Protein AF-A0A7S3TFN8-F1 (afdb_monomer_lite)

Secondary structure (DSSP, 8-state):
-BS--TT--HHHHHHHHHHH-TTTEEEEE-PBPTTSSSB-SB-EEEESSHHHHHHHHHHHTT-BHHHHHGGGS-TTTTTSBPB--PPPHHHHHHHHHHHHHGGGGS-HHHHHHTSPEEE-TTS-EEPPP------------------PPPHHHHHHHHHHHHHHHHHHHHHHHHHHHHHHHTT--

Foldseek 3Di:
DAQAAFQDFPVLVLVLCCVPQQLQWFKKAFFHDPVGRGTPRDMDTGGPDPVVLVVCQVVQFQDFNCVRNPPSHDPVSRRPGGHDDDDDPVVVVVRQVCLVVVPPPDDPVVNQRRHMWGADSRNHTDDDDDPPPDDDDDDDDDDDDDPDDDPVVVVVVVVVVVVVVVVVVVVVVVVVVVVVVVPPD

InterPro domains:
  IPR000504 RNA recognition motif domain [PS50102] (1-80)
  IPR007201 Mei2-like, C-terminal RNA recognition motif [PF04059] (2-70)
  IPR012677 Nucleotide-binding alpha-beta plait domain superfamily [G3DSA:3.30.70.330] (1-76)
  IPR035979 RNA-binding domain superfamily [SSF54928] (2-65)

Organism: NCBI:txid141414

Structure (mmCIF, N/CA/C/O backbone):
data_AF-A0A7S3TFN8-F1
#
_entry.id   AF-A0A7S3TFN8-F1
#
loop_
_atom_site.group_PDB
_atom_site.id
_atom_site.type_symbol
_atom_site.label_atom_id
_atom_site.label_alt_id
_atom_site.label_comp_id
_atom_site.label_asym_id
_atom_site.label_entity_id
_atom_site.label_seq_id
_atom_site.pdbx_PDB_ins_code
_atom_site.Cartn_x
_atom_site.Cartn_y
_atom_site.Cartn_z
_atom_site.occupancy
_atom_site.B_iso_or_equiv
_atom_site.auth_seq_id
_atom_site.auth_comp_id
_atom_site.auth_asym_id
_atom_site.auth_atom_id
_atom_site.pdbx_PDB_model_num
ATOM 1 N N . LEU A 1 1 ? 0.141 3.679 0.340 1.00 89.69 1 LEU A N 1
ATOM 2 C CA . LEU A 1 1 ? 1.500 3.612 0.907 1.00 89.69 1 LEU A CA 1
ATOM 3 C C . LEU A 1 1 ? 2.396 4.547 0.127 1.00 89.69 1 LEU A C 1
ATOM 5 O O . LEU A 1 1 ? 2.429 4.408 -1.090 1.00 89.69 1 LEU A O 1
ATOM 9 N N . LYS A 1 2 ? 3.055 5.501 0.776 1.00 89.75 2 LYS A N 1
ATOM 10 C CA . LYS A 1 2 ? 4.066 6.368 0.160 1.00 89.75 2 LYS A CA 1
ATOM 11 C C . LYS A 1 2 ? 5.437 6.090 0.775 1.00 89.75 2 LYS A C 1
ATOM 13 O O . LYS A 1 2 ? 5.511 5.423 1.809 1.00 89.75 2 LYS A O 1
ATOM 18 N N . ASP A 1 3 ? 6.469 6.600 0.110 1.00 88.50 3 ASP A N 1
ATOM 19 C CA . ASP A 1 3 ? 7.872 6.495 0.517 1.00 88.50 3 ASP A CA 1
ATOM 20 C C . ASP A 1 3 ? 8.337 5.034 0.612 1.00 88.50 3 ASP A C 1
ATOM 22 O O . ASP A 1 3 ? 9.042 4.622 1.527 1.00 88.50 3 ASP A O 1
ATOM 26 N N . LEU A 1 4 ? 7.892 4.234 -0.361 1.00 88.31 4 LEU A N 1
ATOM 27 C CA . LEU A 1 4 ? 8.341 2.859 -0.556 1.00 88.31 4 LEU A CA 1
ATOM 28 C C . LEU A 1 4 ? 9.775 2.872 -1.126 1.00 88.31 4 LEU A C 1
ATOM 30 O O . LEU A 1 4 ? 9.982 3.529 -2.145 1.00 88.31 4 LEU A O 1
ATOM 34 N N . PRO A 1 5 ? 10.752 2.145 -0.555 1.00 88.31 5 PRO A N 1
ATOM 35 C CA . PRO A 1 5 ? 12.081 2.046 -1.157 1.00 88.31 5 PRO A CA 1
ATOM 36 C C . PRO A 1 5 ? 12.007 1.467 -2.564 1.00 88.31 5 PRO A C 1
ATOM 38 O O . PRO A 1 5 ? 11.301 0.483 -2.781 1.00 88.31 5 PRO A O 1
ATOM 41 N N . GLY A 1 6 ? 12.759 2.027 -3.514 1.00 85.88 6 GLY A N 1
ATOM 42 C CA . GLY A 1 6 ? 12.670 1.643 -4.934 1.00 85.88 6 GLY A CA 1
ATOM 43 C C . GLY A 1 6 ? 12.981 0.165 -5.234 1.00 85.88 6 GLY A C 1
ATOM 44 O O . GLY A 1 6 ? 12.560 -0.361 -6.262 1.00 85.88 6 GLY A O 1
ATOM 45 N N . THR A 1 7 ? 13.695 -0.499 -4.332 1.00 86.44 7 THR A N 1
ATOM 46 C CA . THR A 1 7 ? 14.120 -1.911 -4.358 1.00 86.44 7 THR A CA 1
ATOM 47 C C . THR A 1 7 ? 13.016 -2.897 -3.975 1.00 86.44 7 THR A C 1
ATOM 49 O O . THR A 1 7 ? 13.066 -4.038 -4.432 1.00 86.44 7 THR A O 1
ATOM 52 N N . VAL A 1 8 ? 12.027 -2.460 -3.185 1.00 88.12 8 VAL A N 1
ATOM 53 C CA . VAL A 1 8 ? 10.960 -3.326 -2.663 1.00 88.12 8 VAL A CA 1
ATOM 54 C C . VAL A 1 8 ? 10.101 -3.835 -3.810 1.00 88.12 8 VAL A C 1
ATOM 56 O O . VAL A 1 8 ? 9.572 -3.048 -4.612 1.00 88.12 8 VAL A O 1
ATOM 59 N N . LYS A 1 9 ? 9.928 -5.155 -3.884 1.00 87.62 9 LYS A N 1
ATOM 60 C CA . LYS A 1 9 ? 9.052 -5.777 -4.876 1.00 87.62 9 LYS A CA 1
ATOM 61 C C . LYS A 1 9 ? 7.672 -6.024 -4.293 1.00 87.62 9 LYS A C 1
ATOM 63 O O . LYS A 1 9 ? 7.411 -5.931 -3.095 1.00 87.62 9 LYS A O 1
ATOM 68 N N . GLN A 1 10 ? 6.760 -6.366 -5.195 1.00 88.75 10 GLN A N 1
ATOM 69 C CA . GLN A 1 10 ? 5.391 -6.705 -4.840 1.00 88.75 10 GLN A CA 1
ATOM 70 C C . GLN A 1 10 ? 5.322 -7.889 -3.868 1.00 88.75 10 GLN A C 1
ATOM 72 O O . GLN A 1 10 ? 4.563 -7.839 -2.906 1.00 88.75 10 GLN A O 1
ATOM 77 N N . GLU A 1 11 ? 6.150 -8.910 -4.085 1.00 88.44 11 GLU A N 1
ATOM 78 C CA . GLU A 1 11 ? 6.234 -10.105 -3.237 1.00 88.44 11 GLU A CA 1
ATOM 79 C C . GLU A 1 11 ? 6.718 -9.777 -1.818 1.00 88.44 11 GLU A C 1
ATOM 81 O O . GLU A 1 11 ? 6.154 -10.286 -0.853 1.00 88.44 11 GLU A O 1
ATOM 86 N N . ASP A 1 12 ? 7.698 -8.882 -1.676 1.00 89.25 12 ASP A N 1
ATOM 87 C CA . ASP A 1 12 ? 8.247 -8.480 -0.376 1.00 89.25 12 ASP A CA 1
ATOM 88 C C . ASP A 1 12 ? 7.186 -7.765 0.472 1.00 89.25 12 ASP A C 1
ATOM 90 O O . ASP A 1 12 ? 6.971 -8.098 1.643 1.00 89.25 12 ASP A O 1
ATOM 94 N N . LEU A 1 13 ? 6.433 -6.846 -0.146 1.00 90.19 13 LEU A N 1
ATOM 95 C CA . LEU A 1 13 ? 5.335 -6.153 0.527 1.00 90.19 13 LEU A CA 1
ATOM 96 C C . LEU A 1 13 ? 4.187 -7.107 0.892 1.00 90.19 13 LEU A C 1
ATOM 98 O O . LEU A 1 13 ? 3.629 -6.982 1.981 1.00 90.19 13 LEU A O 1
ATOM 102 N N . ILE A 1 14 ? 3.852 -8.071 0.025 1.00 91.00 14 ILE A N 1
ATOM 103 C CA . ILE A 1 14 ? 2.847 -9.110 0.312 1.00 91.00 14 ILE A CA 1
ATOM 104 C C . ILE A 1 14 ? 3.282 -9.949 1.513 1.00 91.00 14 ILE A C 1
ATOM 106 O O . ILE A 1 14 ? 2.535 -10.054 2.480 1.00 91.00 14 ILE A O 1
ATOM 110 N N . ASN A 1 15 ? 4.506 -10.484 1.497 1.00 90.94 15 ASN A N 1
ATOM 111 C CA . ASN A 1 15 ? 5.052 -11.296 2.588 1.00 90.94 15 ASN A CA 1
ATOM 112 C C . ASN A 1 15 ? 5.056 -10.546 3.917 1.00 90.94 15 ASN A C 1
ATOM 114 O O . ASN A 1 15 ? 4.899 -11.146 4.982 1.00 90.94 15 ASN A O 1
ATOM 118 N N . LYS A 1 16 ? 5.256 -9.229 3.866 1.00 89.81 16 LYS A N 1
ATOM 119 C CA . LYS A 1 16 ? 5.199 -8.396 5.053 1.00 89.81 16 LYS A CA 1
ATOM 120 C C . LYS A 1 16 ? 3.768 -8.176 5.545 1.00 89.81 16 LYS A C 1
ATOM 122 O O . LYS A 1 16 ? 3.522 -8.352 6.733 1.00 89.81 16 LYS A O 1
ATOM 127 N N . LEU A 1 17 ? 2.835 -7.825 4.663 1.00 91.31 17 LEU A N 1
ATOM 128 C CA . LEU A 1 17 ? 1.432 -7.616 5.037 1.00 91.31 17 LEU A CA 1
ATOM 129 C C . LEU A 1 17 ? 0.751 -8.907 5.503 1.00 91.31 17 LEU A C 1
ATOM 131 O O . LEU A 1 17 ? -0.086 -8.859 6.398 1.00 91.31 17 LEU A O 1
ATOM 135 N N . ASP A 1 18 ? 1.137 -10.060 4.960 1.00 92.50 18 ASP A N 1
ATOM 136 C CA . ASP A 1 18 ? 0.591 -11.363 5.345 1.00 92.50 18 ASP A CA 1
ATOM 137 C C . ASP A 1 18 ? 0.898 -11.762 6.799 1.00 92.50 18 ASP A C 1
ATOM 139 O O . ASP A 1 18 ? 0.264 -12.677 7.322 1.00 92.50 18 ASP A O 1
ATOM 143 N N . LYS A 1 19 ? 1.836 -11.091 7.480 1.00 90.81 19 LYS A N 1
ATOM 144 C CA . LYS A 1 19 ? 2.123 -11.358 8.899 1.00 90.81 19 LYS A CA 1
ATOM 145 C C . LYS A 1 19 ? 0.987 -10.896 9.811 1.00 90.81 19 LYS A C 1
ATOM 147 O O . LYS A 1 19 ? 0.597 -11.637 10.707 1.00 90.81 19 LYS A O 1
ATOM 152 N N . ASP A 1 20 ? 0.437 -9.714 9.537 1.00 90.75 20 ASP A N 1
ATOM 153 C CA . ASP A 1 20 ? -0.489 -9.023 10.446 1.00 90.75 20 ASP A CA 1
ATOM 154 C C . ASP A 1 20 ? -1.880 -8.778 9.824 1.00 90.75 20 ASP A C 1
ATOM 156 O O . ASP A 1 20 ? -2.865 -8.577 10.537 1.00 90.75 20 ASP A O 1
ATOM 160 N N . TYR A 1 21 ? -1.983 -8.826 8.490 1.00 92.25 21 TYR A N 1
ATOM 161 C CA . TYR A 1 21 ? -3.170 -8.424 7.724 1.00 92.25 21 TYR A CA 1
ATOM 162 C C . TYR A 1 21 ? -3.631 -9.470 6.698 1.00 92.25 21 TYR A C 1
ATOM 164 O O . TYR A 1 21 ? -4.435 -9.160 5.815 1.00 92.25 21 TYR A O 1
ATOM 172 N N . LYS A 1 22 ? -3.155 -10.718 6.771 1.00 92.44 22 LYS A N 1
ATOM 173 C CA . LYS A 1 22 ? -3.577 -11.765 5.829 1.00 92.44 22 LYS A CA 1
ATOM 174 C C . LYS A 1 22 ? -5.096 -11.959 5.836 1.00 92.44 22 LYS A C 1
ATOM 176 O O . LYS A 1 22 ? -5.704 -12.148 6.884 1.00 92.44 22 LYS A O 1
ATOM 181 N N . GLY A 1 23 ? -5.703 -11.909 4.650 1.00 91.94 23 GLY A N 1
ATOM 182 C CA . GLY A 1 23 ? -7.158 -11.993 4.466 1.00 91.94 23 GLY A CA 1
ATOM 183 C C . GLY A 1 23 ? -7.916 -10.679 4.720 1.00 91.94 23 GLY A C 1
ATOM 184 O O . GLY A 1 23 ? -9.061 -10.546 4.288 1.00 91.94 23 GLY A O 1
ATOM 185 N N . ASP A 1 24 ? -7.284 -9.668 5.330 1.00 94.12 24 ASP A N 1
ATOM 186 C CA . ASP A 1 24 ? -7.895 -8.354 5.584 1.00 94.12 24 ASP A CA 1
ATOM 187 C C . ASP A 1 24 ? -7.782 -7.384 4.394 1.00 94.12 24 ASP A C 1
ATOM 189 O O . ASP A 1 24 ? -8.455 -6.348 4.383 1.00 94.12 24 ASP A O 1
ATOM 193 N N . TYR A 1 25 ? -6.975 -7.708 3.381 1.00 94.19 25 TYR A N 1
ATOM 194 C CA . TYR A 1 25 ? -6.839 -6.954 2.134 1.00 94.19 25 TYR A CA 1
ATOM 195 C C . TYR A 1 25 ? -7.162 -7.820 0.911 1.00 94.19 25 TYR A C 1
ATOM 197 O O . TYR A 1 25 ? -7.098 -9.048 0.961 1.00 94.19 25 TYR A O 1
ATOM 205 N N . ASP A 1 26 ? -7.583 -7.176 -0.177 1.00 93.62 26 ASP A N 1
ATOM 206 C CA . ASP A 1 26 ? -8.044 -7.856 -1.396 1.00 93.62 26 ASP A CA 1
ATOM 207 C C . ASP A 1 26 ? -7.379 -7.366 -2.683 1.00 93.62 26 ASP A C 1
ATOM 209 O O . ASP A 1 26 ? -7.482 -8.026 -3.717 1.00 93.62 26 ASP A O 1
ATOM 213 N N . PHE A 1 27 ? -6.653 -6.253 -2.614 1.00 92.56 27 PHE A N 1
ATOM 214 C CA . PHE A 1 27 ? -5.941 -5.673 -3.740 1.00 92.56 27 PHE A CA 1
ATOM 215 C C . PHE A 1 27 ? -4.623 -5.067 -3.274 1.00 92.56 27 PHE A C 1
ATOM 217 O O . PHE A 1 27 ? -4.578 -4.351 -2.271 1.00 92.56 27 PHE A O 1
ATOM 224 N N . LEU A 1 28 ? -3.566 -5.310 -4.044 1.00 93.00 28 LEU A N 1
ATOM 225 C CA . LEU A 1 28 ? -2.259 -4.699 -3.861 1.00 93.00 28 LEU A CA 1
ATOM 226 C C . LEU A 1 28 ? -1.640 -4.381 -5.217 1.00 93.00 28 LEU A C 1
ATOM 228 O O . LEU A 1 28 ? -1.676 -5.193 -6.137 1.00 93.00 28 LEU A O 1
ATOM 232 N N . PHE A 1 29 ? -1.046 -3.201 -5.349 1.00 91.56 29 PHE A N 1
ATOM 233 C CA . PHE A 1 29 ? -0.396 -2.802 -6.588 1.00 91.56 29 PHE A CA 1
ATOM 234 C C . PHE A 1 29 ? 0.788 -1.876 -6.341 1.00 91.56 29 PHE A C 1
ATOM 236 O O . PHE A 1 29 ? 0.632 -0.807 -5.747 1.00 91.56 29 PHE A O 1
ATOM 243 N N . ILE A 1 30 ? 1.953 -2.266 -6.860 1.00 91.44 30 ILE A N 1
ATOM 244 C CA . ILE A 1 30 ? 3.171 -1.456 -6.845 1.00 91.44 30 ILE A CA 1
ATOM 245 C C . ILE A 1 30 ? 3.500 -1.037 -8.284 1.00 91.44 30 ILE A C 1
ATOM 247 O O . ILE A 1 30 ? 3.907 -1.871 -9.093 1.00 91.44 30 ILE A O 1
ATOM 251 N N . PRO A 1 31 ? 3.334 0.244 -8.651 1.00 88.19 31 PRO A N 1
ATOM 252 C CA . PRO A 1 31 ? 3.680 0.701 -9.989 1.00 88.19 31 PRO A CA 1
ATOM 253 C C . PRO A 1 31 ? 5.193 0.671 -10.230 1.00 88.19 31 PRO A C 1
ATOM 255 O O . PRO A 1 31 ? 5.969 1.226 -9.450 1.00 88.19 31 PRO A O 1
ATOM 258 N N . LYS A 1 32 ? 5.600 0.097 -11.366 1.00 86.12 32 LYS A N 1
ATOM 259 C CA . LYS A 1 32 ? 6.990 0.106 -11.838 1.00 86.12 32 LYS A CA 1
ATOM 260 C C . LYS A 1 32 ? 7.447 1.513 -12.235 1.00 86.12 32 LYS A C 1
ATOM 262 O O . LYS A 1 32 ? 6.684 2.273 -12.845 1.00 86.12 32 LYS A O 1
ATOM 267 N N . ASP A 1 33 ? 8.702 1.843 -11.948 1.00 83.00 33 ASP A N 1
ATOM 268 C CA . ASP A 1 33 ? 9.341 3.051 -12.459 1.00 83.00 33 ASP A CA 1
ATOM 269 C C . ASP A 1 33 ? 9.616 2.962 -13.970 1.00 83.00 33 ASP A C 1
ATOM 271 O O . ASP A 1 33 ? 9.938 1.908 -14.522 1.00 83.00 33 ASP A O 1
ATOM 275 N N . HIS A 1 34 ? 9.478 4.094 -14.659 1.00 7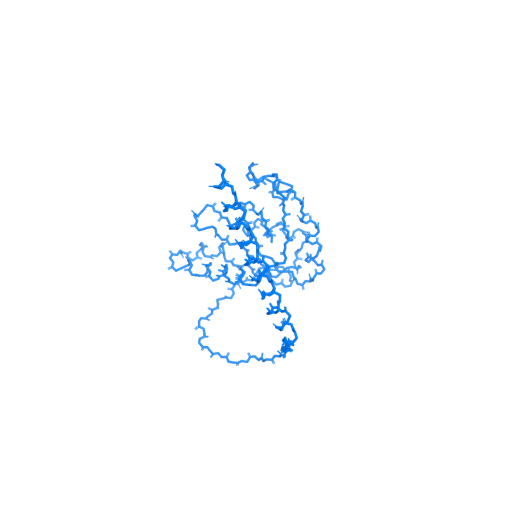0.25 34 HIS A N 1
ATOM 276 C CA . HIS A 1 34 ? 9.648 4.175 -16.109 1.00 70.25 34 HIS A CA 1
ATOM 277 C C . HIS A 1 34 ? 11.124 4.111 -16.535 1.00 70.25 34 HIS A C 1
ATOM 279 O O . HIS A 1 34 ? 11.402 3.738 -17.671 1.00 70.25 34 HIS A O 1
ATOM 285 N N . LYS A 1 35 ? 12.057 4.461 -15.641 1.00 70.38 35 LYS A N 1
ATOM 286 C CA . LYS A 1 35 ? 13.510 4.405 -15.861 1.00 70.38 35 LYS A CA 1
ATOM 287 C C . LYS A 1 35 ? 14.100 3.014 -15.609 1.00 70.38 35 LYS A C 1
ATOM 289 O O . LYS A 1 35 ? 15.227 2.761 -16.009 1.00 70.38 35 LYS A O 1
ATOM 294 N N . GLY A 1 36 ? 13.316 2.090 -15.045 1.00 61.28 36 GLY A N 1
ATOM 295 C CA . GLY A 1 36 ? 13.585 0.651 -15.117 1.00 61.28 36 GLY A CA 1
ATOM 296 C C . GLY A 1 36 ? 14.281 0.006 -13.917 1.00 61.28 36 GLY A C 1
ATOM 297 O O . GLY A 1 36 ? 14.371 -1.218 -13.910 1.00 61.28 36 GLY A O 1
ATOM 298 N N . GLU A 1 37 ? 14.697 0.758 -12.900 1.00 68.81 37 GLU A N 1
ATOM 299 C CA . GLU A 1 37 ? 15.489 0.212 -11.780 1.00 68.81 37 GLU A CA 1
ATOM 300 C C . GLU A 1 37 ? 14.677 -0.168 -10.529 1.00 68.81 37 GLU A C 1
ATOM 302 O O . GLU A 1 37 ? 15.254 -0.615 -9.543 1.00 68.81 37 GLU A O 1
ATOM 307 N N . GLY A 1 38 ? 13.347 -0.027 -10.541 1.00 81.12 38 GLY A N 1
ATOM 308 C CA . GLY A 1 38 ? 12.560 -0.295 -9.338 1.00 81.12 38 GLY A CA 1
ATOM 309 C C . GLY A 1 38 ? 11.092 0.101 -9.417 1.00 81.12 38 GLY A C 1
ATOM 310 O O . GLY A 1 38 ? 10.511 0.210 -10.502 1.00 81.12 38 GLY A O 1
ATOM 311 N N . ASN A 1 39 ? 10.489 0.309 -8.250 1.00 88.69 39 ASN A N 1
ATOM 312 C CA . ASN A 1 39 ? 9.144 0.860 -8.106 1.00 88.69 39 ASN A CA 1
ATOM 313 C C . ASN A 1 39 ? 9.138 2.405 -8.097 1.00 88.69 39 ASN A C 1
ATOM 315 O O . ASN A 1 39 ? 10.178 3.051 -8.020 1.00 88.69 39 ASN A O 1
ATOM 319 N N . ARG A 1 40 ? 7.944 3.006 -8.183 1.00 86.56 40 ARG A N 1
ATOM 320 C CA . ARG A 1 40 ? 7.733 4.470 -8.200 1.00 86.56 40 ARG A CA 1
ATOM 321 C C . ARG A 1 40 ? 7.716 5.153 -6.826 1.00 86.56 40 ARG A C 1
ATOM 323 O O . ARG A 1 40 ? 7.332 6.319 -6.743 1.00 86.56 40 ARG A O 1
ATOM 330 N N . GLY A 1 41 ? 8.048 4.446 -5.752 1.00 88.94 41 GLY A N 1
ATOM 331 C CA . GLY A 1 41 ? 8.042 4.994 -4.397 1.00 88.94 41 GLY A CA 1
ATOM 332 C C . GLY A 1 41 ? 6.685 4.967 -3.693 1.00 88.94 41 GLY A C 1
ATOM 333 O O . GLY A 1 41 ? 6.510 5.596 -2.651 1.00 88.94 41 GLY A O 1
ATOM 334 N N . PHE A 1 42 ? 5.691 4.266 -4.242 1.00 91.50 42 PHE A N 1
ATOM 335 C CA . PHE A 1 42 ? 4.383 4.122 -3.608 1.00 91.50 42 PHE A CA 1
ATOM 336 C C . PHE A 1 42 ? 3.703 2.807 -3.982 1.00 91.50 42 PHE A C 1
ATOM 338 O O . PHE A 1 42 ? 3.966 2.223 -5.032 1.00 91.50 42 PHE A O 1
ATOM 345 N N . ALA A 1 43 ? 2.774 2.384 -3.129 1.00 92.69 43 ALA A N 1
ATOM 346 C CA . ALA A 1 43 ? 1.920 1.225 -3.345 1.00 92.69 43 ALA A CA 1
ATOM 347 C C . ALA A 1 43 ? 0.460 1.551 -3.023 1.00 92.69 43 ALA A C 1
ATOM 349 O O . ALA A 1 43 ? 0.148 2.344 -2.123 1.00 92.69 43 ALA A O 1
ATOM 350 N N . PHE A 1 44 ? -0.441 0.897 -3.743 1.00 94.19 44 PHE A N 1
ATOM 351 C CA . PHE A 1 44 ? -1.864 0.878 -3.447 1.00 94.19 44 PHE A CA 1
ATOM 352 C C . PHE A 1 44 ? -2.210 -0.429 -2.751 1.00 94.19 44 PHE A C 1
ATOM 354 O O . PHE A 1 44 ? -1.801 -1.492 -3.205 1.00 94.19 44 PHE A O 1
ATOM 361 N N . VAL A 1 45 ? -2.978 -0.336 -1.671 1.00 93.94 45 VAL A N 1
ATOM 362 C CA . VAL A 1 45 ? -3.515 -1.485 -0.941 1.00 93.94 45 VAL A CA 1
ATOM 363 C C . VAL A 1 45 ? -4.980 -1.185 -0.658 1.00 93.94 45 VAL A C 1
ATOM 365 O O . VAL A 1 45 ? -5.298 -0.070 -0.238 1.00 93.94 45 VAL A O 1
ATOM 368 N N . ASN A 1 46 ? -5.861 -2.148 -0.913 1.00 93.94 46 ASN A N 1
ATOM 369 C CA . ASN A 1 46 ? -7.268 -2.057 -0.546 1.00 93.94 46 ASN A CA 1
ATOM 370 C C . ASN A 1 46 ? -7.572 -3.052 0.571 1.00 93.94 46 ASN A C 1
ATOM 372 O O . ASN A 1 46 ? -7.372 -4.256 0.411 1.00 93.94 46 ASN A O 1
ATOM 376 N N . PHE A 1 47 ? -8.070 -2.537 1.691 1.00 94.56 47 PHE A N 1
ATOM 377 C CA . PHE A 1 47 ? -8.514 -3.352 2.815 1.00 94.56 47 PHE A CA 1
ATOM 378 C C . PHE A 1 47 ? -10.010 -3.632 2.700 1.00 94.56 47 PHE A C 1
ATOM 380 O O . PHE A 1 47 ? -10.793 -2.746 2.360 1.00 94.56 47 PHE A O 1
ATOM 387 N N . ARG A 1 48 ? -10.421 -4.847 3.068 1.00 92.44 48 ARG A N 1
ATOM 388 C CA . ARG A 1 48 ? -11.831 -5.265 3.086 1.00 92.44 48 ARG A CA 1
ATOM 389 C C . ARG A 1 48 ? -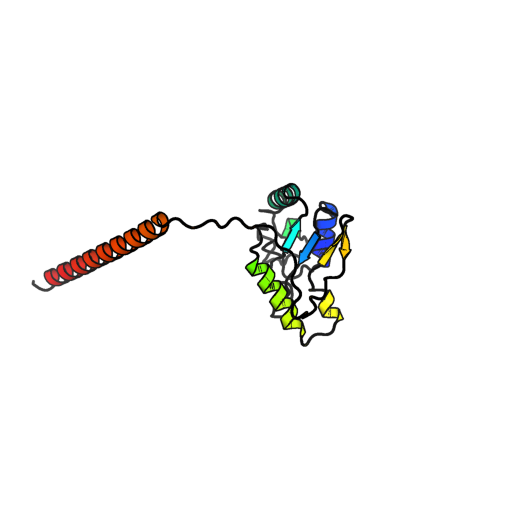12.639 -4.518 4.142 1.00 92.44 48 ARG A C 1
ATOM 391 O O . ARG A 1 48 ? -13.834 -4.291 3.972 1.00 92.44 48 ARG A O 1
ATOM 398 N N . LYS A 1 49 ? -11.991 -4.164 5.255 1.00 93.56 49 LYS A N 1
ATOM 399 C CA . LYS A 1 49 ? -12.604 -3.491 6.405 1.00 93.56 49 LYS A CA 1
ATOM 400 C C . LYS A 1 49 ? -11.935 -2.147 6.650 1.00 93.56 49 LYS A C 1
ATOM 402 O O . LYS A 1 49 ? -10.709 -2.053 6.707 1.00 93.56 49 LYS A O 1
ATOM 407 N N . LYS A 1 50 ? -12.752 -1.118 6.886 1.00 93.38 50 LYS A N 1
ATOM 408 C CA . LYS A 1 50 ? -12.277 0.235 7.208 1.00 93.38 50 LYS A CA 1
ATOM 409 C C . LYS A 1 50 ? -11.402 0.252 8.465 1.00 93.38 50 LYS A C 1
ATOM 411 O O . LYS A 1 50 ? -10.358 0.888 8.472 1.00 93.38 50 LYS A O 1
ATOM 416 N N . GLU A 1 51 ? -11.794 -0.500 9.489 1.00 94.69 51 GLU A N 1
ATOM 417 C CA . GLU A 1 51 ? -11.072 -0.615 10.764 1.00 94.69 51 GLU A CA 1
ATOM 418 C C . GLU A 1 51 ? -9.628 -1.097 10.570 1.00 94.69 51 GLU A C 1
ATOM 420 O O . GLU A 1 51 ? -8.706 -0.572 11.189 1.00 94.69 51 GLU A O 1
ATOM 425 N N . LYS A 1 52 ? -9.417 -2.053 9.656 1.00 94.12 52 LYS A N 1
ATOM 426 C CA . LYS A 1 52 ? -8.089 -2.583 9.324 1.00 94.12 52 LYS A CA 1
ATOM 427 C C . LYS A 1 52 ? -7.243 -1.563 8.568 1.00 94.12 52 LYS A C 1
ATOM 429 O O . LYS A 1 52 ? -6.070 -1.408 8.886 1.00 94.12 52 LYS A O 1
ATOM 434 N N . ALA A 1 53 ? -7.845 -0.806 7.648 1.00 93.00 53 ALA A N 1
ATOM 435 C CA . ALA A 1 53 ? -7.162 0.307 6.989 1.00 93.00 53 ALA A CA 1
ATOM 436 C C . ALA A 1 53 ? -6.743 1.404 7.982 1.00 93.00 53 ALA A C 1
ATOM 438 O O . ALA A 1 53 ? -5.655 1.966 7.865 1.00 93.00 53 ALA A O 1
ATOM 439 N N . GLU A 1 54 ? -7.595 1.719 8.960 1.00 93.50 54 GLU A N 1
ATOM 440 C CA . GLU A 1 54 ? -7.301 2.706 10.004 1.00 93.50 54 GLU A CA 1
ATOM 441 C C . GLU A 1 54 ? -6.207 2.220 10.961 1.00 93.50 54 GLU A C 1
ATOM 443 O O . GLU A 1 54 ? -5.318 2.999 11.304 1.00 93.50 54 GLU A O 1
ATOM 448 N N . ALA A 1 55 ? -6.241 0.944 11.360 1.00 93.62 55 ALA A N 1
ATOM 449 C CA . ALA A 1 55 ? -5.186 0.321 12.157 1.00 93.62 55 ALA A CA 1
ATOM 450 C C . ALA A 1 55 ? -3.842 0.372 11.419 1.00 93.62 55 ALA A C 1
ATOM 452 O O . ALA A 1 55 ? -2.881 0.933 11.943 1.00 93.62 55 ALA A O 1
ATOM 453 N N . PHE A 1 56 ? -3.823 -0.070 10.159 1.00 93.75 56 PHE A N 1
ATOM 454 C CA . PHE A 1 56 ? -2.641 -0.016 9.306 1.00 93.75 56 PHE A CA 1
ATOM 455 C C . PHE A 1 56 ? -2.118 1.415 9.132 1.00 93.75 56 PHE A C 1
ATOM 457 O O . PHE A 1 56 ? -0.920 1.663 9.215 1.00 93.75 56 PHE A O 1
ATOM 464 N N . THR A 1 57 ? -3.012 2.391 8.947 1.00 93.06 57 THR A N 1
ATOM 465 C CA . THR A 1 57 ? -2.636 3.808 8.838 1.00 93.06 57 THR A CA 1
ATOM 466 C C . THR A 1 57 ? -1.923 4.298 10.094 1.00 93.06 57 THR A C 1
ATOM 468 O O . THR A 1 57 ? -0.904 4.974 9.976 1.00 93.06 57 THR A O 1
ATOM 471 N N . LYS A 1 58 ? -2.429 3.958 11.284 1.00 92.19 58 LYS A N 1
ATOM 472 C CA . LYS A 1 58 ? -1.832 4.367 12.566 1.00 92.19 58 LYS A CA 1
ATOM 473 C C . LYS A 1 58 ? -0.502 3.675 12.837 1.00 92.19 58 LYS A C 1
ATOM 475 O O . LYS A 1 58 ? 0.405 4.308 13.356 1.00 92.19 58 LYS A O 1
ATOM 480 N N . GLU A 1 59 ? -0.412 2.394 12.504 1.00 89.62 59 GLU A N 1
ATOM 481 C CA . GLU A 1 59 ? 0.784 1.590 12.737 1.00 89.62 59 GLU A CA 1
ATOM 482 C C . GLU A 1 59 ? 1.924 1.985 11.801 1.00 89.62 59 GLU A C 1
ATOM 484 O O . GLU A 1 59 ? 3.078 1.970 12.200 1.00 89.62 59 GLU A O 1
ATOM 489 N N . TYR A 1 60 ? 1.602 2.352 10.562 1.00 87.56 60 TYR A N 1
ATOM 490 C CA . TYR A 1 60 ? 2.594 2.572 9.519 1.00 87.56 60 TYR A CA 1
ATOM 491 C C . TYR A 1 60 ? 2.991 4.045 9.350 1.00 87.56 60 TYR A C 1
ATOM 493 O O . TYR A 1 60 ? 4.123 4.349 8.971 1.00 87.56 60 TYR A O 1
ATOM 501 N N . THR A 1 61 ? 2.075 4.984 9.602 1.00 90.81 61 THR A N 1
ATOM 502 C CA . THR A 1 61 ? 2.360 6.414 9.417 1.00 90.81 61 THR A CA 1
ATOM 503 C C . THR A 1 61 ? 3.359 6.902 10.460 1.00 90.81 61 THR A C 1
ATOM 505 O O . THR A 1 61 ? 3.148 6.735 11.656 1.00 90.81 61 THR A O 1
ATOM 508 N N . GLY A 1 62 ? 4.437 7.544 10.008 1.00 86.88 62 GLY A N 1
ATOM 509 C CA . GLY A 1 62 ? 5.494 8.056 10.882 1.00 86.88 62 GLY A CA 1
ATOM 510 C C . GLY A 1 62 ? 6.556 7.019 11.260 1.00 86.88 62 GLY A C 1
ATOM 511 O O . GLY A 1 62 ? 7.537 7.373 11.910 1.00 86.88 62 GLY A O 1
ATOM 512 N N . VAL A 1 63 ? 6.408 5.759 10.835 1.00 88.31 63 VAL A N 1
ATOM 513 C CA . VAL A 1 63 ? 7.440 4.732 11.030 1.00 88.31 63 VAL A CA 1
ATOM 514 C C . VAL A 1 63 ? 8.598 4.984 10.076 1.00 88.31 63 VAL A C 1
ATOM 516 O O . VAL A 1 63 ? 8.399 5.310 8.907 1.00 88.31 63 VAL A O 1
ATOM 519 N N . LYS A 1 64 ? 9.833 4.832 10.552 1.00 87.12 64 LYS A N 1
ATOM 520 C CA . LYS A 1 64 ? 10.995 4.937 9.669 1.00 87.12 64 LYS A CA 1
ATOM 521 C C . LYS A 1 64 ? 10.976 3.826 8.628 1.00 87.12 64 LYS A C 1
ATOM 523 O O . LYS A 1 64 ? 10.727 2.664 8.948 1.00 87.12 64 LYS A O 1
ATOM 528 N N . VAL A 1 65 ? 11.313 4.179 7.397 1.00 84.44 65 VAL A N 1
ATOM 529 C CA . VAL A 1 65 ? 11.455 3.236 6.288 1.00 84.44 65 VAL A CA 1
ATOM 530 C C . VAL A 1 65 ? 12.421 2.101 6.646 1.00 84.44 65 VAL A C 1
ATOM 532 O O . VAL A 1 65 ? 12.096 0.950 6.383 1.00 84.44 65 VAL A O 1
ATOM 535 N N . SER A 1 66 ? 13.526 2.377 7.344 1.00 83.88 66 SER A N 1
ATOM 536 C CA . SER A 1 66 ? 14.442 1.347 7.872 1.00 83.88 66 SER A CA 1
ATOM 537 C C . SER A 1 66 ? 13.782 0.380 8.866 1.00 83.88 66 SER A C 1
ATOM 539 O O . SER A 1 66 ? 14.000 -0.825 8.802 1.00 83.88 66 SER A O 1
ATOM 541 N N . ALA A 1 67 ? 12.925 0.871 9.765 1.00 84.25 67 ALA A N 1
ATOM 542 C CA . ALA A 1 67 ? 12.222 0.027 10.732 1.00 84.25 67 ALA A CA 1
ATOM 543 C C . ALA A 1 67 ? 11.159 -0.856 10.062 1.00 84.25 67 ALA A C 1
ATOM 545 O O . ALA A 1 67 ? 10.892 -1.971 10.513 1.00 84.25 67 ALA A O 1
ATOM 546 N N . PHE A 1 68 ? 10.552 -0.375 8.973 1.00 82.12 68 PHE A N 1
ATOM 547 C CA . PHE A 1 68 ? 9.567 -1.151 8.240 1.00 82.12 68 PHE A CA 1
ATOM 548 C C . PHE A 1 68 ? 10.229 -2.094 7.216 1.00 82.12 68 PHE A C 1
ATOM 550 O O . PHE A 1 68 ? 10.025 -3.303 7.253 1.00 82.12 68 PHE A O 1
ATOM 557 N N . TYR A 1 69 ? 11.036 -1.591 6.301 1.00 81.38 69 TYR A N 1
ATOM 558 C CA . TYR A 1 69 ? 11.582 -2.379 5.193 1.00 81.38 69 TYR A CA 1
ATOM 559 C C . TYR A 1 69 ? 12.926 -3.042 5.504 1.00 81.38 69 TYR A C 1
ATOM 561 O O . TYR A 1 69 ? 13.404 -3.858 4.719 1.00 81.38 69 TYR A O 1
ATOM 569 N N . GLY A 1 70 ? 13.535 -2.736 6.651 1.00 81.56 70 GLY A N 1
ATOM 570 C CA . GLY A 1 70 ? 14.824 -3.300 7.034 1.00 81.56 70 GLY A CA 1
ATOM 571 C C . GLY A 1 70 ? 15.894 -2.982 5.993 1.00 81.56 70 GLY A C 1
ATOM 572 O O . GLY A 1 70 ? 16.044 -1.842 5.562 1.00 81.56 70 GLY A O 1
ATOM 573 N N . THR A 1 71 ? 16.603 -4.020 5.555 1.00 76.44 71 THR A N 1
ATOM 574 C CA . THR A 1 71 ? 17.728 -3.930 4.612 1.00 76.44 71 THR A CA 1
ATOM 575 C C . THR A 1 71 ? 17.326 -3.588 3.179 1.00 76.44 71 THR A C 1
ATOM 577 O O . THR A 1 71 ? 18.201 -3.402 2.339 1.00 76.44 71 THR A O 1
ATOM 580 N N . GLU A 1 72 ? 16.029 -3.551 2.858 1.00 75.25 72 GLU A N 1
ATOM 581 C CA . GLU A 1 72 ? 15.584 -3.147 1.522 1.00 75.25 72 GLU A CA 1
ATOM 582 C C . GLU A 1 72 ? 15.686 -1.632 1.321 1.00 75.25 72 GLU A C 1
ATOM 584 O O . GLU A 1 72 ? 15.780 -1.169 0.188 1.00 75.25 72 GLU A O 1
ATOM 589 N N . ALA A 1 73 ? 15.712 -0.845 2.396 1.00 73.94 73 ALA A N 1
ATOM 590 C CA . ALA A 1 73 ? 15.904 0.593 2.311 1.00 73.94 73 ALA A CA 1
ATOM 591 C C . ALA A 1 73 ? 17.330 0.941 1.848 1.00 73.94 73 ALA A C 1
ATOM 593 O O . ALA A 1 73 ? 18.314 0.442 2.391 1.00 73.94 73 ALA A O 1
ATOM 594 N N . LYS A 1 74 ? 17.461 1.838 0.863 1.00 76.00 74 LYS A N 1
ATOM 595 C CA . LYS A 1 74 ? 18.754 2.485 0.589 1.00 76.00 74 LYS A CA 1
ATOM 596 C C . LYS A 1 74 ? 19.085 3.445 1.730 1.00 76.00 74 LYS A C 1
ATOM 598 O O . LYS A 1 74 ? 18.170 4.058 2.272 1.00 76.00 74 LYS A O 1
ATOM 603 N N . ALA A 1 75 ? 20.372 3.657 2.011 1.00 72.50 75 ALA A N 1
ATOM 604 C CA . ALA A 1 75 ? 20.840 4.554 3.078 1.00 72.50 75 ALA A CA 1
ATOM 605 C C . ALA A 1 75 ? 20.222 5.968 3.014 1.00 72.50 75 ALA A C 1
ATOM 607 O O . ALA A 1 75 ? 19.899 6.571 4.029 1.00 72.50 75 ALA A O 1
ATOM 608 N N . GLU A 1 76 ? 19.985 6.481 1.806 1.00 73.50 76 GLU A N 1
ATOM 609 C CA . GLU A 1 76 ? 19.339 7.780 1.555 1.00 73.50 76 GLU A CA 1
ATOM 610 C C . GLU A 1 76 ? 17.817 7.807 1.829 1.00 73.50 76 GLU A C 1
ATOM 612 O O . GLU A 1 76 ? 17.198 8.872 1.854 1.00 73.50 76 GLU A O 1
ATOM 617 N N . GLU A 1 77 ? 17.194 6.644 2.017 1.00 75.38 77 GLU A N 1
ATOM 618 C CA . GLU A 1 77 ? 15.760 6.479 2.267 1.00 75.38 77 GLU A CA 1
ATOM 619 C C . GLU A 1 77 ? 15.455 5.976 3.684 1.00 75.38 77 GLU A C 1
ATOM 621 O O . GLU A 1 77 ? 14.313 6.081 4.117 1.00 75.38 77 GLU A O 1
ATOM 626 N N . GLU A 1 78 ? 16.451 5.486 4.430 1.00 74.62 78 GLU A N 1
ATOM 627 C CA . GLU A 1 78 ? 16.289 4.894 5.768 1.00 74.62 78 GLU A CA 1
ATOM 628 C C . GLU A 1 78 ? 15.669 5.841 6.805 1.00 74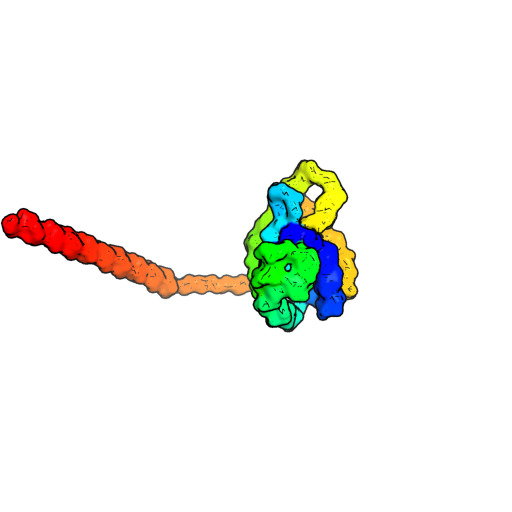.62 78 GLU A C 1
ATOM 630 O O . GLU A 1 78 ? 14.914 5.387 7.675 1.00 74.62 78 GLU A O 1
ATOM 635 N N . ASP A 1 79 ? 15.970 7.140 6.706 1.00 81.06 79 ASP A N 1
ATOM 636 C CA . ASP A 1 79 ? 15.444 8.185 7.591 1.00 81.06 79 ASP A CA 1
ATOM 637 C C . ASP A 1 79 ? 14.092 8.747 7.148 1.00 81.06 79 ASP A C 1
ATOM 639 O O . ASP A 1 79 ? 13.454 9.482 7.909 1.00 81.06 79 ASP A O 1
ATOM 643 N N . LYS A 1 80 ? 13.615 8.402 5.945 1.00 84.12 80 LYS A N 1
ATOM 644 C CA . LYS A 1 80 ? 12.286 8.828 5.506 1.00 84.12 80 LYS A CA 1
ATOM 645 C C . LYS A 1 80 ? 11.229 8.154 6.373 1.00 84.12 80 LYS A C 1
ATOM 647 O O . LYS A 1 80 ? 11.337 6.983 6.745 1.00 84.12 80 LYS A O 1
ATOM 652 N N . ALA A 1 81 ? 10.188 8.912 6.692 1.00 88.12 81 ALA A N 1
ATOM 653 C CA . ALA A 1 81 ? 9.023 8.385 7.372 1.00 88.12 81 ALA A CA 1
ATOM 654 C C . ALA A 1 81 ? 8.022 7.866 6.341 1.00 88.12 81 ALA A C 1
ATOM 656 O O . ALA A 1 81 ? 7.675 8.536 5.375 1.00 88.12 81 ALA A O 1
ATOM 657 N N . CYS A 1 82 ? 7.546 6.665 6.597 1.00 88.38 82 CYS A N 1
ATOM 658 C CA . CYS A 1 82 ? 6.452 6.027 5.907 1.00 88.38 82 CYS A CA 1
ATOM 659 C C . CYS A 1 82 ? 5.145 6.824 6.070 1.00 88.38 82 CYS A C 1
ATOM 661 O O . CYS A 1 82 ? 4.791 7.216 7.183 1.00 88.38 82 CYS A O 1
ATOM 663 N N . GLU A 1 83 ? 4.386 7.023 4.987 1.00 91.75 83 GLU A N 1
ATOM 664 C CA . GLU A 1 83 ? 3.070 7.681 5.038 1.00 91.75 83 GLU A CA 1
ATOM 665 C C . GLU A 1 83 ? 1.971 6.786 4.438 1.00 91.75 83 GLU A C 1
ATOM 667 O O . GLU A 1 83 ? 2.083 6.265 3.318 1.00 91.75 83 GLU A O 1
ATOM 672 N N . VAL A 1 84 ? 0.853 6.637 5.158 1.00 92.69 84 VAL A N 1
ATOM 673 C CA . VAL A 1 84 ? -0.388 6.083 4.603 1.00 92.69 84 VAL A CA 1
ATOM 674 C C . VAL A 1 84 ? -1.390 7.207 4.398 1.00 92.69 84 VAL A C 1
ATOM 676 O O . VAL A 1 84 ? -1.752 7.920 5.327 1.00 92.69 84 VAL A O 1
ATOM 679 N N . ALA A 1 85 ? -1.889 7.325 3.172 1.00 91.75 85 ALA A N 1
ATOM 680 C CA . ALA A 1 85 ? -2.967 8.239 2.834 1.00 91.75 85 ALA A CA 1
ATOM 681 C C . ALA A 1 85 ? -4.044 7.507 2.023 1.00 91.75 85 ALA A C 1
ATOM 683 O O . ALA A 1 85 ? -3.708 6.587 1.263 1.00 91.75 85 ALA A O 1
ATOM 684 N N . PRO A 1 86 ? -5.318 7.934 2.117 1.00 90.88 86 PRO A N 1
ATOM 685 C CA . PRO A 1 86 ? -6.374 7.448 1.240 1.00 90.88 86 PRO A CA 1
ATOM 686 C C . PRO A 1 86 ? -5.985 7.597 -0.234 1.00 90.88 86 PRO A C 1
ATOM 688 O O . PRO A 1 86 ? -5.547 8.663 -0.682 1.00 90.88 86 PRO A O 1
ATOM 691 N N . ALA A 1 87 ? -6.147 6.521 -1.002 1.00 89.88 87 ALA A N 1
ATOM 692 C CA . ALA A 1 87 ? -5.821 6.532 -2.419 1.00 89.88 87 ALA A CA 1
ATOM 693 C C . ALA A 1 87 ? -6.797 7.427 -3.198 1.00 89.88 87 ALA A C 1
ATOM 695 O O . ALA A 1 87 ? -8.016 7.331 -3.055 1.00 89.88 87 ALA A O 1
ATOM 696 N N . ARG A 1 88 ? -6.262 8.273 -4.084 1.00 88.50 88 ARG A N 1
ATOM 697 C CA . ARG A 1 88 ? -7.079 8.981 -5.077 1.00 88.50 88 ARG A CA 1
ATOM 698 C C . ARG A 1 88 ? -7.378 8.029 -6.228 1.00 88.50 88 ARG A C 1
ATOM 700 O O . ARG A 1 88 ? -6.438 7.557 -6.867 1.00 88.50 88 ARG A O 1
ATOM 707 N N . LEU A 1 89 ? -8.660 7.800 -6.521 1.00 85.06 89 LEU A N 1
ATOM 708 C CA . LEU A 1 89 ? -9.088 6.868 -7.572 1.00 85.06 89 LEU A CA 1
ATOM 709 C C . LEU A 1 89 ? -8.430 7.177 -8.924 1.00 85.06 89 LEU A C 1
ATOM 711 O O . LEU A 1 89 ? -7.860 6.288 -9.540 1.00 85.06 89 LEU A O 1
ATOM 715 N N . SER A 1 90 ? -8.369 8.451 -9.313 1.00 81.81 90 SER A N 1
ATOM 716 C CA . SER A 1 90 ? -7.713 8.881 -10.556 1.00 81.81 90 SER A CA 1
ATOM 717 C C . SER A 1 90 ? -6.215 8.546 -10.619 1.00 81.81 90 SER A C 1
ATOM 719 O O . SER A 1 90 ? -5.679 8.273 -11.693 1.00 81.81 90 SER A O 1
ATOM 721 N N . SER A 1 91 ? -5.518 8.541 -9.477 1.00 83.38 91 SER A N 1
ATOM 722 C CA . SER A 1 91 ? -4.103 8.151 -9.402 1.00 83.38 91 SER A CA 1
ATOM 723 C C . SER A 1 91 ? -3.926 6.645 -9.588 1.00 83.38 91 SER A C 1
ATOM 725 O O . SER A 1 91 ? -3.007 6.207 -10.291 1.00 83.38 91 SER A O 1
ATOM 727 N N . LEU A 1 92 ? -4.825 5.857 -8.991 1.00 84.38 92 LEU A N 1
ATOM 728 C CA . LEU A 1 92 ? -4.872 4.408 -9.151 1.00 84.38 92 LEU A CA 1
ATOM 729 C C . LEU A 1 92 ? -5.188 4.036 -10.603 1.00 84.38 92 LEU A C 1
ATOM 731 O O . LEU A 1 92 ? -4.399 3.336 -11.230 1.00 84.38 92 LEU A O 1
ATOM 735 N N . GLU A 1 93 ? -6.275 4.575 -11.156 1.00 86.06 93 GLU A N 1
ATOM 736 C CA . GLU A 1 93 ? -6.696 4.362 -12.545 1.00 86.06 93 GLU A CA 1
ATOM 737 C C . GLU A 1 93 ? -5.584 4.741 -13.523 1.00 86.06 93 GLU A C 1
ATOM 739 O O . GLU A 1 93 ? -5.211 3.944 -14.379 1.00 86.06 93 GLU A O 1
ATOM 744 N N . GLY A 1 94 ? -4.971 5.916 -13.349 1.00 82.44 94 GLY A N 1
ATOM 745 C CA . GLY A 1 94 ? -3.853 6.339 -14.185 1.00 82.44 94 GLY A CA 1
ATOM 746 C C . GLY A 1 94 ? -2.628 5.428 -14.057 1.00 82.44 94 GLY A C 1
ATOM 747 O O . GLY A 1 94 ? -1.895 5.241 -15.027 1.00 82.44 94 GLY A O 1
ATOM 748 N N . SER A 1 95 ? -2.382 4.849 -12.879 1.00 81.94 95 SER A N 1
ATOM 749 C CA . SER A 1 95 ? -1.266 3.921 -12.665 1.00 81.94 95 SER A CA 1
ATOM 750 C C . SER A 1 95 ? -1.536 2.550 -13.277 1.00 81.94 95 SER A C 1
ATOM 752 O O . SER A 1 95 ? -0.639 2.013 -13.920 1.00 81.94 95 SER A O 1
ATOM 754 N N . ILE A 1 96 ? -2.763 2.034 -13.162 1.00 83.19 96 ILE A N 1
ATOM 755 C CA . ILE A 1 96 ? -3.200 0.797 -13.823 1.00 83.19 96 ILE A CA 1
ATOM 756 C C . ILE A 1 96 ? -3.161 0.977 -15.343 1.00 83.19 96 ILE A C 1
ATOM 758 O O . ILE A 1 96 ? -2.566 0.157 -16.033 1.00 83.19 96 ILE A O 1
ATOM 762 N N . MET A 1 97 ? -3.706 2.079 -15.869 1.00 81.50 97 MET A N 1
ATOM 763 C CA . MET A 1 97 ? -3.699 2.372 -17.304 1.00 81.50 97 MET A CA 1
ATOM 764 C C . MET A 1 97 ? -2.272 2.443 -17.850 1.00 81.50 97 MET A C 1
ATOM 766 O O . MET A 1 97 ? -1.971 1.821 -18.862 1.00 81.50 97 MET A O 1
ATOM 770 N N . ARG A 1 98 ? -1.358 3.150 -17.171 1.00 79.00 98 ARG A N 1
ATOM 771 C CA . ARG A 1 98 ? 0.058 3.185 -17.576 1.00 79.00 98 ARG A CA 1
ATOM 772 C C . ARG A 1 98 ? 0.697 1.811 -17.519 1.00 79.00 98 ARG A C 1
ATOM 774 O O . ARG A 1 98 ? 1.398 1.459 -18.460 1.00 79.00 98 ARG A O 1
ATOM 781 N N . ALA A 1 99 ? 0.447 1.062 -16.447 1.00 76.44 99 ALA A N 1
ATOM 782 C CA . ALA A 1 99 ? 0.954 -0.291 -16.306 1.00 76.44 99 ALA A CA 1
ATOM 783 C C . ALA A 1 99 ? 0.425 -1.205 -17.405 1.00 76.44 99 ALA A C 1
ATOM 785 O O . ALA A 1 99 ? 1.173 -2.061 -17.824 1.00 76.44 99 ALA A O 1
ATOM 786 N N . GLN A 1 100 ? -0.796 -1.008 -17.911 1.00 74.69 100 GLN A N 1
ATOM 787 C CA . GLN A 1 100 ? -1.368 -1.766 -19.029 1.00 74.69 100 GLN A CA 1
ATOM 788 C C . GLN A 1 100 ? -0.854 -1.296 -20.404 1.00 74.69 100 GLN A C 1
ATOM 790 O O . GLN A 1 100 ? -0.585 -2.129 -21.266 1.00 74.69 100 GLN A O 1
ATOM 795 N N . THR A 1 101 ? -0.672 0.011 -20.617 1.00 68.06 101 THR A N 1
ATOM 796 C CA . THR A 1 101 ? -0.215 0.593 -21.895 1.00 68.06 101 THR A CA 1
ATOM 797 C C . THR A 1 101 ? 1.285 0.409 -22.127 1.00 68.06 101 THR A C 1
ATOM 799 O O . THR A 1 101 ? 1.710 0.176 -23.255 1.00 68.06 101 THR A O 1
ATOM 802 N N . SER A 1 102 ? 2.117 0.457 -21.082 1.00 58.00 102 SER A N 1
ATOM 803 C CA . SER A 1 102 ? 3.555 0.167 -21.200 1.00 58.00 102 SER A CA 1
ATOM 804 C C . SER A 1 102 ? 3.847 -1.314 -21.504 1.00 58.00 102 SER A C 1
ATOM 806 O O . SER A 1 102 ? 4.985 -1.666 -21.814 1.00 58.00 102 SER A O 1
ATOM 808 N N . MET A 1 103 ? 2.820 -2.179 -21.486 1.00 56.50 103 MET A N 1
ATOM 809 C CA . MET A 1 103 ? 2.925 -3.627 -21.717 1.00 56.50 103 MET A CA 1
ATOM 810 C C . MET A 1 103 ? 2.901 -4.053 -23.182 1.00 56.50 103 MET A C 1
ATOM 812 O O . MET A 1 103 ? 3.037 -5.243 -23.452 1.00 56.50 103 MET A O 1
ATOM 816 N N . SER A 1 104 ? 2.744 -3.144 -24.148 1.00 53.59 104 SER A N 1
ATOM 817 C CA . SER A 1 104 ? 2.659 -3.528 -25.568 1.00 53.59 104 SER A CA 1
ATOM 818 C C . SER A 1 104 ? 3.975 -4.073 -26.153 1.00 53.59 104 SER A C 1
ATOM 820 O O . SER A 1 104 ? 3.987 -4.488 -27.307 1.00 53.59 104 SER A O 1
ATOM 822 N N . LYS A 1 105 ? 5.091 -4.058 -25.402 1.00 50.62 105 LYS A N 1
ATOM 823 C CA . LYS A 1 105 ? 6.431 -4.453 -25.889 1.00 50.62 105 LYS A CA 1
ATOM 824 C C . LYS A 1 105 ? 7.246 -5.369 -24.954 1.00 50.62 105 LYS A C 1
ATOM 826 O O . LYS A 1 105 ? 8.404 -5.634 -25.260 1.00 50.62 105 LYS A O 1
ATOM 831 N N . VAL A 1 106 ? 6.697 -5.862 -23.837 1.00 50.88 106 VAL A N 1
ATOM 832 C CA . VAL A 1 106 ? 7.455 -6.658 -22.841 1.00 50.88 106 VAL A CA 1
ATOM 833 C C . VAL A 1 106 ? 6.883 -8.075 -22.696 1.00 50.88 106 VAL A C 1
ATOM 835 O O . VAL A 1 106 ? 5.670 -8.256 -22.634 1.00 50.88 106 VAL A O 1
ATOM 838 N N . ALA A 1 107 ? 7.770 -9.077 -22.635 1.00 52.97 107 ALA A N 1
ATOM 839 C CA . ALA A 1 107 ? 7.445 -10.500 -22.504 1.00 52.97 107 ALA A CA 1
ATOM 840 C C . ALA A 1 107 ? 6.510 -10.804 -21.313 1.00 52.97 107 ALA A C 1
ATOM 842 O O . ALA A 1 107 ? 6.653 -10.241 -20.226 1.00 52.97 107 ALA A O 1
ATOM 843 N N . ALA A 1 108 ? 5.583 -11.748 -21.511 1.00 55.53 108 ALA A N 1
ATOM 844 C CA . ALA A 1 108 ? 4.469 -12.074 -20.612 1.00 55.53 108 ALA A CA 1
ATOM 845 C C . ALA A 1 108 ? 4.847 -12.365 -19.141 1.00 55.53 108 ALA A C 1
ATOM 847 O O . ALA A 1 108 ? 4.025 -12.165 -18.249 1.00 55.53 108 ALA A O 1
ATOM 848 N N . ILE A 1 109 ? 6.084 -12.792 -18.874 1.00 53.22 109 ILE A N 1
ATOM 849 C CA . ILE A 1 109 ? 6.574 -13.125 -17.526 1.00 53.22 109 ILE A CA 1
ATOM 850 C C . ILE A 1 109 ? 6.883 -11.855 -16.716 1.00 53.22 109 ILE A C 1
ATOM 852 O O . ILE A 1 109 ? 6.441 -11.721 -15.579 1.00 53.22 109 ILE A O 1
ATOM 856 N N . ALA A 1 110 ? 7.547 -10.862 -17.317 1.00 55.34 110 ALA A N 1
ATOM 857 C CA . ALA A 1 110 ? 7.773 -9.567 -16.667 1.00 55.34 110 ALA A CA 1
ATOM 858 C C . ALA A 1 110 ? 6.464 -8.766 -16.496 1.00 55.34 110 ALA A C 1
ATOM 860 O O . ALA A 1 110 ? 6.383 -7.892 -15.633 1.00 55.34 110 ALA A O 1
ATOM 861 N N . ARG A 1 111 ? 5.430 -9.109 -17.281 1.00 58.50 111 ARG A N 1
ATOM 862 C CA . ARG A 1 111 ? 4.051 -8.618 -17.143 1.00 58.50 111 ARG A CA 1
ATOM 863 C C . ARG A 1 111 ? 3.379 -9.077 -15.842 1.00 58.50 111 ARG A C 1
ATOM 865 O O . ARG A 1 111 ? 2.550 -8.335 -15.334 1.00 58.50 111 ARG A O 1
ATOM 872 N N . ALA A 1 112 ? 3.715 -10.251 -15.303 1.00 62.66 112 ALA A N 1
ATOM 873 C CA . ALA A 1 112 ? 3.091 -10.766 -14.081 1.00 62.66 112 ALA A CA 1
ATOM 874 C C . ALA A 1 112 ? 3.647 -10.108 -12.806 1.00 62.66 112 ALA A C 1
ATOM 876 O O . ALA A 1 112 ? 2.883 -9.794 -11.902 1.00 62.66 112 ALA A O 1
ATOM 877 N N . ALA A 1 113 ? 4.956 -9.836 -12.763 1.00 69.56 113 ALA A N 1
ATOM 878 C CA . ALA A 1 113 ? 5.631 -9.341 -11.558 1.00 69.56 113 ALA A CA 1
ATOM 879 C C . ALA A 1 113 ? 5.225 -7.914 -11.131 1.00 69.56 113 ALA A C 1
ATOM 881 O O . ALA A 1 113 ? 5.367 -7.562 -9.965 1.00 69.56 113 ALA A O 1
ATOM 882 N N . TRP A 1 114 ? 4.733 -7.097 -12.071 1.00 78.31 114 TRP A N 1
ATOM 883 C CA . TRP A 1 114 ? 4.303 -5.708 -11.833 1.00 78.31 114 TRP A CA 1
ATOM 884 C C . TRP A 1 114 ? 2.805 -5.492 -12.103 1.00 78.31 114 TRP A C 1
ATOM 886 O O . TRP A 1 114 ? 2.345 -4.350 -12.178 1.00 78.31 114 TRP A O 1
ATOM 896 N N . ALA A 1 115 ? 2.043 -6.569 -12.315 1.00 80.88 115 ALA A N 1
ATOM 897 C CA . ALA A 1 115 ? 0.592 -6.490 -12.430 1.00 80.8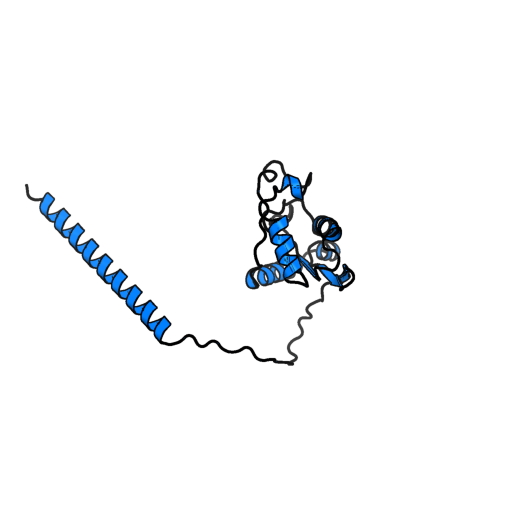8 115 ALA A CA 1
ATOM 898 C C . ALA A 1 115 ? -0.036 -6.345 -11.036 1.00 80.88 115 ALA A C 1
ATOM 900 O O . ALA A 1 115 ? 0.508 -6.883 -10.075 1.00 80.88 115 ALA A O 1
ATOM 901 N N . PRO A 1 116 ? -1.193 -5.676 -10.898 1.00 87.31 116 PRO A N 1
ATOM 902 C CA . PRO A 1 116 ? -1.897 -5.654 -9.624 1.00 87.31 116 PRO A CA 1
ATOM 903 C C . PRO A 1 116 ? -2.223 -7.075 -9.144 1.00 87.31 116 PRO A C 1
ATOM 905 O O . PRO A 1 116 ? -2.707 -7.898 -9.921 1.00 87.31 116 PRO A O 1
ATOM 908 N N . SER A 1 117 ? -1.985 -7.351 -7.866 1.00 88.75 117 SER A N 1
ATOM 909 C CA . SER A 1 117 ? -2.387 -8.592 -7.206 1.00 88.75 117 SER A CA 1
ATOM 910 C C . SER A 1 117 ? -3.778 -8.447 -6.609 1.00 88.75 117 SER A C 1
ATOM 912 O O . SER A 1 117 ? -4.094 -7.439 -5.974 1.00 88.75 117 SER A O 1
ATOM 914 N N . LEU A 1 118 ? -4.590 -9.485 -6.784 1.00 89.75 118 LEU A N 1
ATOM 915 C CA . LEU A 1 118 ? -5.872 -9.648 -6.110 1.00 89.75 118 LEU A CA 1
ATOM 916 C C . LEU A 1 118 ? -5.792 -10.805 -5.124 1.00 89.75 118 LEU A C 1
ATOM 918 O O . LEU A 1 118 ? -5.007 -11.729 -5.327 1.00 89.75 118 LEU A O 1
ATOM 922 N N . PHE A 1 119 ? -6.622 -10.771 -4.086 1.00 90.69 119 PHE A N 1
ATOM 923 C CA . PHE A 1 119 ? -6.657 -11.812 -3.061 1.00 90.69 119 PHE A CA 1
ATOM 924 C C . PHE A 1 119 ? -8.094 -12.232 -2.740 1.00 90.69 119 PHE A C 1
ATOM 926 O O . PHE A 1 119 ? -9.017 -11.411 -2.724 1.00 90.69 119 PHE A O 1
ATOM 933 N N . SER A 1 120 ? -8.283 -13.525 -2.472 1.00 89.44 120 SER A N 1
ATOM 934 C CA . SER A 1 120 ? -9.527 -14.096 -1.940 1.00 89.44 120 SER A CA 1
ATOM 935 C C . SER A 1 120 ? -9.712 -13.734 -0.461 1.00 89.44 120 SER A C 1
ATOM 937 O O . SER A 1 120 ? -8.801 -13.204 0.182 1.00 89.44 120 SER A O 1
ATOM 939 N N . ALA A 1 121 ? -10.899 -13.998 0.091 1.00 88.62 121 ALA A N 1
ATOM 940 C CA . ALA A 1 121 ? -11.196 -13.802 1.511 1.00 88.62 121 ALA A CA 1
ATOM 941 C C . ALA A 1 121 ? -10.228 -14.586 2.416 1.00 88.62 121 ALA A C 1
ATOM 943 O O . ALA A 1 121 ? -9.834 -14.093 3.466 1.00 88.62 121 ALA A O 1
ATOM 944 N N . ASP A 1 122 ? -9.766 -15.746 1.951 1.00 85.44 122 ASP A N 1
ATOM 945 C CA . ASP A 1 122 ? -8.794 -16.602 2.643 1.00 85.44 122 ASP A CA 1
ATOM 946 C C . ASP A 1 122 ? -7.336 -16.112 2.500 1.00 85.44 122 ASP A C 1
ATOM 948 O O . ASP A 1 122 ? -6.403 -16.760 2.968 1.00 85.44 122 ASP A O 1
ATOM 952 N N . GLY A 1 123 ? -7.112 -14.989 1.804 1.00 84.81 123 GLY A N 1
ATOM 953 C CA . GLY A 1 123 ? -5.778 -14.456 1.506 1.00 84.81 123 GLY A CA 1
ATOM 954 C C . GLY A 1 123 ? -5.050 -15.172 0.362 1.00 84.81 123 GLY A C 1
ATOM 955 O O . GLY A 1 123 ? -3.874 -14.911 0.126 1.00 84.81 123 GLY A O 1
ATOM 956 N N . ALA A 1 124 ? -5.719 -16.071 -0.365 1.00 86.31 124 ALA A N 1
ATOM 957 C CA . ALA A 1 124 ? -5.139 -16.738 -1.531 1.00 86.31 124 ALA A CA 1
ATOM 958 C C . ALA A 1 124 ? -5.017 -15.770 -2.728 1.00 86.31 124 ALA A C 1
ATOM 960 O O . ALA A 1 124 ? -5.970 -15.031 -2.990 1.00 86.31 124 ALA A O 1
ATOM 961 N N . PRO A 1 125 ? -3.899 -15.770 -3.481 1.00 85.12 125 PRO A N 1
ATOM 962 C CA . PRO A 1 125 ? -3.728 -14.894 -4.636 1.00 85.12 125 PRO A CA 1
ATOM 963 C C . PRO A 1 125 ? -4.687 -15.274 -5.773 1.00 85.12 125 PRO A C 1
ATOM 965 O O . PRO A 1 125 ? -4.861 -16.448 -6.099 1.00 85.12 125 PRO A O 1
ATOM 968 N N . LEU A 1 126 ? -5.284 -14.265 -6.403 1.00 82.25 126 LEU A N 1
ATOM 969 C CA . LEU A 1 126 ? -6.166 -14.384 -7.560 1.00 82.25 126 LEU A CA 1
ATOM 970 C C . LEU A 1 126 ? -5.507 -13.756 -8.796 1.00 82.25 126 LEU A C 1
ATOM 972 O O . LEU A 1 126 ? -4.841 -12.720 -8.684 1.00 82.25 126 LEU A O 1
ATOM 976 N N . PRO A 1 127 ? -5.702 -14.339 -9.993 1.00 74.75 127 PRO A N 1
ATOM 977 C CA . PRO A 1 127 ? -5.222 -13.731 -11.223 1.00 74.75 127 PRO A CA 1
ATOM 978 C C . PRO A 1 127 ? -5.929 -12.393 -11.453 1.00 74.75 127 PRO A C 1
ATOM 980 O O . PRO A 1 127 ? -7.147 -12.282 -11.298 1.00 74.75 127 PRO A O 1
ATOM 983 N N . PHE A 1 128 ? -5.173 -11.372 -11.859 1.00 72.62 128 PHE A N 1
ATOM 984 C CA . PHE A 1 128 ? -5.772 -10.098 -12.239 1.00 72.62 128 PHE A CA 1
ATOM 985 C C . PHE A 1 128 ? -6.655 -10.296 -13.480 1.00 72.62 128 PHE A C 1
ATOM 987 O O . PHE A 1 128 ? -6.165 -10.840 -14.478 1.00 72.62 128 PHE A O 1
ATOM 994 N N . PRO A 1 129 ? -7.933 -9.870 -13.461 1.00 67.88 129 PRO A N 1
ATOM 995 C CA . PRO A 1 129 ? -8.818 -10.059 -14.592 1.00 67.88 129 PRO A CA 1
ATOM 996 C C . PRO A 1 129 ? -8.241 -9.334 -15.803 1.00 67.88 129 PRO A C 1
ATOM 998 O O . PRO A 1 129 ? -7.900 -8.149 -15.755 1.00 67.88 129 PRO A O 1
ATOM 1001 N N . LEU A 1 130 ? -8.146 -10.052 -16.919 1.00 54.47 130 LEU A N 1
ATOM 1002 C CA . LEU A 1 130 ? -7.968 -9.401 -18.203 1.00 54.47 130 LEU A CA 1
ATOM 1003 C C . LEU A 1 130 ? -9.235 -8.583 -18.426 1.00 54.47 130 LEU A C 1
ATOM 1005 O O . LEU A 1 130 ? -10.304 -9.149 -18.651 1.00 54.47 130 LEU A O 1
ATOM 1009 N N . LEU A 1 131 ? -9.124 -7.257 -18.334 1.00 52.41 131 LEU A N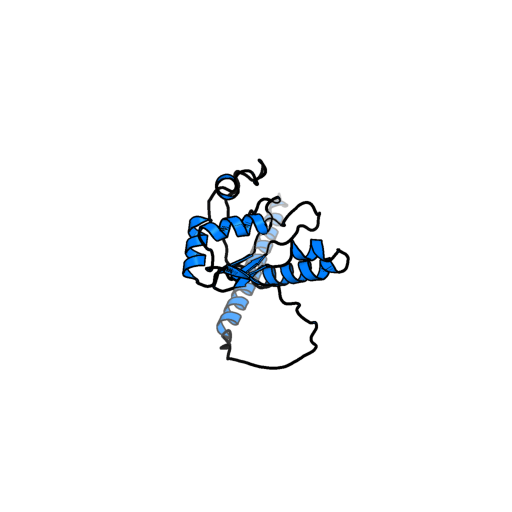 1
ATOM 1010 C CA . LEU A 1 131 ? -10.154 -6.372 -18.851 1.00 52.41 131 LEU A CA 1
ATOM 1011 C C . LEU A 1 131 ? -10.174 -6.614 -20.359 1.00 52.41 131 LEU A C 1
ATOM 1013 O O . LEU A 1 131 ? -9.398 -6.020 -21.106 1.00 52.41 131 LEU A O 1
ATOM 1017 N N . SER A 1 132 ? -10.991 -7.576 -20.790 1.00 42.09 132 SER A N 1
ATOM 1018 C CA . SER A 1 132 ? -11.338 -7.738 -22.191 1.00 42.09 132 SER A CA 1
ATOM 1019 C C . SER A 1 132 ? -11.734 -6.355 -22.680 1.00 42.09 132 SER A C 1
ATOM 1021 O O . SER A 1 132 ? -12.509 -5.662 -22.014 1.00 42.09 132 SER A O 1
ATOM 1023 N N . THR A 1 133 ? -11.196 -5.921 -23.817 1.00 42.19 133 THR A N 1
ATOM 1024 C CA . THR A 1 133 ? -11.739 -4.780 -24.554 1.00 42.19 133 THR A CA 1
ATOM 1025 C C . THR A 1 133 ? -13.111 -5.183 -25.103 1.00 42.19 133 THR A C 1
ATOM 1027 O O . THR A 1 133 ? -13.314 -5.305 -26.308 1.00 42.19 133 THR A O 1
ATOM 1030 N N . ALA A 1 134 ? -14.049 -5.467 -24.202 1.00 36.59 134 ALA A N 1
ATOM 1031 C CA . ALA A 1 134 ? -15.419 -5.796 -24.491 1.00 36.59 134 ALA A CA 1
ATOM 1032 C C . ALA A 1 134 ? -16.121 -4.468 -24.741 1.00 36.59 134 ALA A C 1
ATOM 1034 O O . ALA A 1 134 ? -16.511 -3.729 -23.835 1.00 36.59 134 ALA A O 1
ATOM 1035 N N . LYS A 1 135 ? -16.211 -4.143 -26.025 1.00 39.91 135 LYS A N 1
ATOM 1036 C CA . LYS A 1 135 ? -17.193 -3.221 -26.569 1.00 39.91 135 LYS A CA 1
ATOM 1037 C C . LYS A 1 135 ? -18.575 -3.611 -26.029 1.00 39.91 135 LYS A C 1
ATOM 1039 O O . LYS A 1 135 ? -19.201 -4.505 -26.569 1.00 39.91 135 LYS A O 1
ATOM 1044 N N . GLY A 1 136 ? -18.997 -2.905 -24.981 1.00 43.28 136 GLY A N 1
ATOM 1045 C CA . GLY A 1 136 ? -20.372 -2.703 -24.533 1.00 43.28 136 GLY A CA 1
ATOM 1046 C C . GLY A 1 136 ? -21.189 -3.942 -24.184 1.00 43.28 136 GLY A C 1
ATOM 1047 O O . GLY A 1 136 ? -21.761 -4.551 -25.071 1.00 43.28 136 GLY A O 1
ATOM 1048 N N . GLU A 1 137 ? -21.443 -4.137 -22.891 1.00 33.56 137 GLU A N 1
ATOM 1049 C CA . GLU A 1 137 ? -22.718 -4.682 -22.424 1.00 33.56 137 GLU A CA 1
ATOM 1050 C C . GLU A 1 137 ? -23.168 -3.932 -21.162 1.00 33.56 137 GLU A C 1
ATOM 1052 O O . GLU A 1 137 ? -22.380 -3.600 -20.276 1.00 33.56 137 GLU A O 1
ATOM 1057 N N . LYS A 1 138 ? -24.444 -3.537 -21.174 1.00 40.56 138 LYS A N 1
ATOM 1058 C CA . LYS A 1 138 ? -25.138 -2.753 -20.148 1.00 40.56 138 LYS A CA 1
ATOM 1059 C C . LYS A 1 138 ? -25.635 -3.667 -19.023 1.00 40.56 138 LYS A C 1
ATOM 1061 O O . LYS A 1 138 ? -26.201 -4.711 -19.310 1.00 40.56 138 LYS A O 1
ATOM 1066 N N . GLY A 1 139 ? -25.597 -3.153 -17.794 1.00 30.55 139 GLY A N 1
ATOM 1067 C CA . GLY A 1 139 ? -26.311 -3.658 -16.609 1.00 30.55 139 GLY A CA 1
ATOM 1068 C C . GLY A 1 139 ? -25.378 -3.586 -15.397 1.00 30.55 139 GLY A C 1
ATOM 1069 O O . GLY A 1 139 ? -24.255 -4.044 -15.493 1.00 30.55 139 GLY A O 1
ATOM 1070 N N . GLU A 1 140 ? -25.668 -2.952 -14.264 1.00 31.11 140 GLU A N 1
ATOM 1071 C CA . GLU A 1 140 ? -26.941 -2.633 -13.626 1.00 31.11 140 GLU A CA 1
ATOM 1072 C C . GLU A 1 140 ? -26.715 -1.432 -12.679 1.00 31.11 140 GLU A C 1
ATOM 1074 O O . GLU A 1 140 ? -25.648 -1.285 -12.080 1.00 31.11 140 GLU A O 1
ATOM 1079 N N . ARG A 1 141 ? -27.674 -0.501 -12.602 1.00 37.09 141 ARG A N 1
ATOM 1080 C CA . ARG A 1 141 ? -27.564 0.728 -11.793 1.00 37.09 141 ARG A CA 1
ATOM 1081 C C . ARG A 1 141 ? -28.126 0.496 -10.392 1.00 37.09 141 ARG A C 1
ATOM 1083 O O . ARG A 1 141 ? -29.212 -0.048 -10.253 1.00 37.09 141 ARG A O 1
ATOM 1090 N N . SER A 1 142 ? -27.473 1.073 -9.388 1.00 31.75 142 SER A N 1
ATOM 1091 C CA . SER A 1 142 ? -28.113 1.499 -8.136 1.00 31.75 142 SER A CA 1
ATOM 1092 C C . SER A 1 142 ? -27.673 2.928 -7.779 1.00 31.75 142 SER A C 1
ATOM 1094 O O . SER A 1 142 ? -26.617 3.379 -8.235 1.00 31.75 142 SER A O 1
ATOM 1096 N N . PRO A 1 143 ? -28.533 3.710 -7.102 1.00 36.97 143 PRO A N 1
ATOM 1097 C CA . PRO A 1 143 ? -28.676 5.139 -7.356 1.00 36.97 143 PRO A CA 1
ATOM 1098 C C . PRO A 1 143 ? -27.641 5.977 -6.599 1.00 36.97 143 PRO A C 1
ATOM 1100 O O . PRO A 1 143 ? -27.559 5.946 -5.375 1.00 36.97 143 PRO A O 1
ATOM 1103 N N . LYS A 1 144 ? -26.880 6.798 -7.331 1.00 34.41 144 LYS A N 1
ATOM 1104 C CA . LYS A 1 144 ? -26.094 7.894 -6.751 1.00 34.41 144 LYS A CA 1
ATOM 1105 C C . LYS A 1 144 ? -27.009 9.108 -6.600 1.00 34.41 144 LYS A C 1
ATOM 1107 O O . LYS A 1 144 ? -27.432 9.688 -7.599 1.00 34.41 144 LYS A O 1
ATOM 1112 N N . ALA A 1 145 ? -27.297 9.483 -5.356 1.00 34.78 145 ALA A N 1
ATOM 1113 C CA . ALA A 1 145 ? -27.878 10.773 -5.016 1.00 34.78 145 ALA A CA 1
ATOM 1114 C C . ALA A 1 145 ? -27.031 11.892 -5.648 1.00 34.78 145 ALA A C 1
ATOM 1116 O O . ALA A 1 145 ? -25.837 12.026 -5.365 1.00 34.78 145 ALA A O 1
ATOM 1117 N N . LYS A 1 146 ? -27.642 12.673 -6.542 1.00 35.75 146 LYS A N 1
ATOM 1118 C CA . LYS A 1 146 ? -27.078 13.929 -7.034 1.00 35.75 146 LYS A CA 1
ATOM 1119 C C . LYS A 1 146 ? -27.069 14.916 -5.866 1.00 35.75 146 LYS A C 1
ATOM 1121 O O . LYS A 1 146 ? -28.128 15.316 -5.402 1.00 35.75 146 LYS A O 1
ATOM 1126 N N . LYS A 1 147 ? -25.888 15.331 -5.408 1.00 37.44 147 LYS A N 1
ATOM 1127 C CA . LYS A 1 147 ? -25.751 16.622 -4.724 1.00 37.44 147 LYS A CA 1
ATOM 1128 C C . LYS A 1 147 ? -25.700 17.692 -5.812 1.00 37.44 147 LYS A C 1
ATOM 1130 O O . LYS A 1 147 ? -24.667 17.867 -6.456 1.00 37.44 147 LYS A O 1
ATOM 1135 N N . GLU A 1 148 ? -26.830 1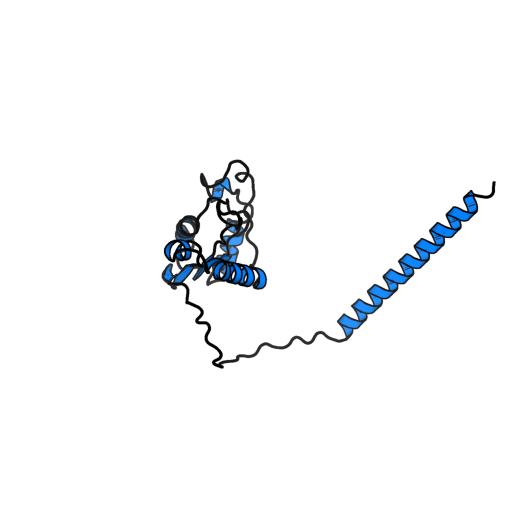8.345 -6.057 1.00 39.81 148 GLU A N 1
ATOM 1136 C CA . GLU A 1 148 ? -26.848 19.658 -6.701 1.00 39.81 148 GLU A CA 1
ATOM 1137 C C . GLU A 1 148 ? -26.096 20.645 -5.801 1.00 39.81 148 GLU A C 1
ATOM 1139 O O . GLU A 1 148 ? -26.313 20.685 -4.591 1.00 39.81 148 GLU A O 1
ATOM 1144 N N . LYS A 1 149 ? -25.156 21.393 -6.384 1.00 42.88 149 LYS A N 1
ATOM 1145 C CA . LYS A 1 149 ? -24.570 22.574 -5.744 1.00 42.88 149 LYS A CA 1
ATOM 1146 C C . LYS A 1 149 ? -25.596 23.696 -5.855 1.00 42.88 149 LYS A C 1
ATOM 1148 O O . LYS A 1 149 ? -25.988 24.033 -6.970 1.00 42.88 149 LYS A O 1
ATOM 1153 N N . THR A 1 150 ? -26.011 24.242 -4.721 1.00 52.44 150 THR A N 1
ATOM 1154 C CA . THR A 1 150 ? -26.950 25.359 -4.631 1.00 52.44 150 THR A CA 1
ATOM 1155 C C . THR A 1 150 ? -26.353 26.622 -5.253 1.00 52.44 150 THR A C 1
ATOM 1157 O O . THR A 1 150 ? -25.149 26.870 -5.171 1.00 52.44 150 THR A O 1
ATOM 1160 N N . GLU A 1 151 ? -27.216 27.420 -5.878 1.00 49.47 151 GLU A N 1
ATOM 1161 C CA . GLU A 1 151 ? -26.903 28.667 -6.592 1.00 49.47 151 GLU A CA 1
ATOM 1162 C C . GLU A 1 151 ? -26.159 29.699 -5.719 1.00 49.47 151 GLU A C 1
ATOM 1164 O O . GLU A 1 151 ? -25.323 30.457 -6.207 1.00 49.47 151 GLU A O 1
ATOM 1169 N N . GLU A 1 152 ? -26.378 29.632 -4.406 1.00 48.34 152 GLU A N 1
ATOM 1170 C CA . GLU A 1 152 ? -25.775 30.475 -3.370 1.00 48.34 152 GLU A CA 1
ATOM 1171 C C . GLU A 1 152 ? -24.243 30.316 -3.277 1.00 48.34 152 GLU A C 1
ATOM 1173 O O . GLU A 1 152 ? -23.514 31.304 -3.206 1.00 48.34 152 GLU A O 1
ATOM 1178 N N . GLU A 1 153 ? -23.720 29.089 -3.419 1.00 51.84 153 GLU A N 1
ATOM 1179 C CA . GLU A 1 153 ? -22.271 28.817 -3.341 1.00 51.84 153 GLU A CA 1
ATOM 1180 C C . GLU A 1 153 ? -21.527 29.308 -4.602 1.00 51.84 153 GLU A C 1
ATOM 1182 O O . GLU A 1 153 ? -20.326 29.582 -4.575 1.00 51.84 153 GLU A O 1
ATOM 1187 N N . LYS A 1 154 ? -22.242 29.450 -5.729 1.00 56.00 154 LYS A N 1
ATOM 1188 C CA . LYS A 1 154 ? -21.704 30.062 -6.955 1.00 56.00 154 LYS A CA 1
ATOM 1189 C C . LYS A 1 154 ? -21.700 31.588 -6.882 1.00 56.00 154 LYS A C 1
ATOM 1191 O O . LYS A 1 154 ? -20.762 32.193 -7.400 1.00 56.00 154 LYS A O 1
ATOM 1196 N N . ALA A 1 155 ? -22.709 32.189 -6.254 1.00 57.34 155 ALA A N 1
ATOM 1197 C CA . ALA A 1 155 ? -22.796 33.637 -6.088 1.00 57.34 155 ALA A CA 1
ATOM 1198 C C . ALA A 1 155 ? -21.697 34.164 -5.148 1.00 57.34 155 ALA A C 1
ATOM 1200 O O . ALA A 1 155 ? -21.006 35.125 -5.487 1.00 57.34 155 ALA A O 1
ATOM 1201 N N . GLU A 1 156 ? -21.438 33.470 -4.034 1.00 56.66 156 GLU A N 1
ATOM 1202 C CA . GLU A 1 156 ? -20.407 33.878 -3.068 1.00 56.66 156 GLU A CA 1
ATOM 1203 C C . GLU A 1 156 ? -18.982 33.809 -3.659 1.00 56.66 156 GLU A C 1
ATOM 1205 O O . GLU A 1 156 ? -18.136 34.676 -3.419 1.00 56.66 156 GLU A O 1
ATOM 1210 N N . ALA A 1 157 ? -18.717 32.812 -4.512 1.00 58.41 157 ALA A N 1
ATOM 1211 C CA . ALA A 1 157 ? -17.432 32.675 -5.196 1.00 58.41 157 ALA A CA 1
ATOM 1212 C C . ALA A 1 157 ? -17.188 33.776 -6.247 1.00 58.41 157 ALA A C 1
ATOM 1214 O O . ALA A 1 157 ? -16.035 34.157 -6.474 1.00 58.41 157 ALA A O 1
ATOM 1215 N N . ALA A 1 158 ? -18.250 34.291 -6.876 1.00 62.59 158 ALA A N 1
ATOM 1216 C CA . ALA A 1 158 ? -18.162 35.379 -7.846 1.00 62.59 158 ALA A CA 1
ATOM 1217 C C . ALA A 1 158 ? -17.928 36.734 -7.156 1.00 62.59 158 ALA A C 1
ATOM 1219 O O . ALA A 1 158 ? -17.011 37.458 -7.547 1.00 62.59 158 ALA A O 1
ATOM 1220 N N . GLU A 1 159 ? -18.651 37.033 -6.070 1.00 59.03 159 GLU A N 1
ATOM 1221 C CA . GLU A 1 159 ? -18.491 38.300 -5.336 1.00 59.03 159 GLU A CA 1
ATOM 1222 C C . GLU A 1 159 ? -17.078 38.441 -4.742 1.00 59.03 159 GLU A C 1
ATOM 1224 O O . GLU A 1 159 ? -16.443 39.500 -4.812 1.00 59.03 159 GLU A O 1
ATOM 1229 N N . ARG A 1 160 ? -16.518 37.343 -4.217 1.00 60.66 160 ARG A N 1
ATOM 1230 C CA . ARG A 1 160 ? -15.165 37.345 -3.643 1.00 60.66 160 ARG A CA 1
ATOM 1231 C C . ARG A 1 160 ? -14.069 37.569 -4.693 1.00 60.66 160 ARG A C 1
ATOM 1233 O O . ARG A 1 160 ? -12.987 38.055 -4.352 1.00 60.66 160 ARG A O 1
ATOM 1240 N N . ALA A 1 161 ? -14.326 37.225 -5.955 1.00 62.97 161 ALA A N 1
ATOM 1241 C CA . ALA A 1 161 ? -13.396 37.461 -7.055 1.00 62.97 161 ALA A CA 1
ATOM 1242 C C . ALA A 1 161 ? -13.405 38.929 -7.517 1.00 62.97 161 ALA A C 1
ATOM 1244 O O . ALA A 1 161 ? -12.344 39.452 -7.866 1.00 62.97 161 ALA A O 1
ATOM 1245 N N . GLU A 1 162 ? -14.557 39.604 -7.469 1.00 61.59 162 GLU A N 1
ATOM 1246 C CA . GLU A 1 162 ? -14.670 41.016 -7.856 1.00 61.59 162 GLU A CA 1
ATOM 1247 C C . GLU A 1 162 ? -14.036 41.956 -6.825 1.00 61.59 162 GLU A C 1
ATOM 1249 O O . GLU A 1 162 ? -13.194 42.775 -7.201 1.00 61.59 162 GLU A O 1
ATOM 1254 N N . LYS A 1 163 ? -14.281 41.744 -5.522 1.00 65.56 163 LYS A N 1
ATOM 1255 C CA . LYS A 1 163 ? -13.630 42.529 -4.448 1.00 65.56 163 LYS A CA 1
ATOM 1256 C C . LYS A 1 163 ? -12.104 42.487 -4.519 1.00 65.56 163 LYS A C 1
ATOM 1258 O O . LYS A 1 163 ? -11.429 43.494 -4.325 1.00 65.56 163 LYS A O 1
ATOM 1263 N N . LYS A 1 164 ? -11.537 41.328 -4.868 1.00 64.06 164 LYS A N 1
ATOM 1264 C CA . LYS A 1 164 ? -10.081 41.155 -4.971 1.00 64.06 164 LYS A CA 1
ATOM 1265 C C . LYS A 1 164 ? -9.477 41.863 -6.192 1.00 64.06 164 LYS A C 1
ATOM 1267 O O . LYS A 1 164 ? -8.269 42.095 -6.233 1.00 64.06 164 LYS A O 1
ATOM 1272 N N . LYS A 1 165 ? -10.295 42.181 -7.200 1.00 63.94 165 LYS A N 1
ATOM 1273 C CA . LYS A 1 165 ? -9.871 42.877 -8.420 1.00 63.94 165 LYS A CA 1
ATOM 1274 C C . LYS A 1 165 ? -9.908 44.397 -8.243 1.00 63.94 165 LYS A C 1
ATOM 1276 O O . LYS A 1 165 ? -9.022 45.066 -8.770 1.00 63.94 165 LYS A O 1
ATOM 1281 N N . GLU A 1 166 ? -10.865 44.913 -7.472 1.00 60.66 166 GLU A N 1
ATOM 1282 C CA . GLU A 1 166 ? -10.917 46.327 -7.072 1.00 60.66 166 GLU A CA 1
ATOM 1283 C C . GLU A 1 166 ? -9.756 46.695 -6.143 1.00 60.66 166 GLU A C 1
ATOM 1285 O O . GLU A 1 166 ? -8.984 47.593 -6.465 1.00 60.66 166 GLU A O 1
ATOM 1290 N N . GLU A 1 167 ? -9.506 45.901 -5.095 1.00 62.66 167 GLU A N 1
ATOM 1291 C CA . GLU A 1 167 ? -8.435 46.181 -4.121 1.00 62.66 167 GLU A CA 1
ATOM 1292 C C . GLU A 1 167 ? -7.032 46.206 -4.764 1.00 62.66 167 GLU A C 1
ATOM 1294 O O . GLU A 1 167 ? -6.144 46.960 -4.360 1.00 62.66 167 GLU A O 1
ATOM 1299 N N . LYS A 1 168 ? -6.829 45.424 -5.835 1.00 65.56 168 LYS A N 1
ATOM 1300 C CA . LYS A 1 168 ? -5.578 45.442 -6.606 1.00 65.56 168 LYS A CA 1
ATOM 1301 C C . LYS A 1 168 ? -5.436 46.709 -7.460 1.00 65.56 168 LYS A C 1
ATOM 1303 O O . LYS A 1 168 ? -4.318 47.183 -7.647 1.00 65.56 168 LYS A O 1
ATOM 1308 N N . LYS A 1 169 ? -6.543 47.255 -7.968 1.00 64.81 169 LYS A N 1
ATOM 1309 C CA . LYS A 1 169 ? -6.553 48.450 -8.822 1.00 64.81 169 LYS A CA 1
ATOM 1310 C C . LYS A 1 169 ? -6.296 49.723 -8.012 1.00 64.81 169 LYS A C 1
ATOM 1312 O O . LYS A 1 169 ? -5.548 50.582 -8.473 1.00 64.81 169 LYS A O 1
ATOM 1317 N N . ASP A 1 170 ? -6.846 49.817 -6.804 1.00 65.31 170 ASP A N 1
ATOM 1318 C CA . ASP A 1 170 ? -6.593 50.955 -5.911 1.00 65.31 170 ASP A CA 1
ATOM 1319 C C . ASP A 1 170 ? -5.150 50.979 -5.401 1.00 65.31 170 ASP A C 1
ATOM 1321 O O . ASP A 1 170 ? -4.518 52.037 -5.371 1.00 65.31 170 ASP A O 1
ATOM 1325 N N . LYS A 1 171 ? -4.574 49.805 -5.110 1.00 65.12 171 LYS A N 1
ATOM 1326 C CA . LYS A 1 171 ? -3.164 49.699 -4.716 1.00 65.12 171 LYS A CA 1
ATOM 1327 C C . LYS A 1 171 ? -2.206 50.139 -5.830 1.00 65.12 171 LYS A C 1
ATOM 1329 O O . LYS A 1 171 ? -1.228 50.827 -5.556 1.00 65.12 171 LYS A O 1
ATOM 1334 N N . GLU A 1 172 ? -2.500 49.789 -7.081 1.00 62.19 172 GLU A N 1
ATOM 1335 C CA . GLU A 1 172 ? -1.669 50.167 -8.234 1.00 62.19 172 GLU A CA 1
ATOM 1336 C C . GLU A 1 172 ? -1.779 51.669 -8.563 1.00 62.19 172 GLU A C 1
ATOM 1338 O O . GLU A 1 172 ? -0.811 52.284 -9.010 1.00 62.19 172 GLU A O 1
ATOM 1343 N N . LYS A 1 173 ? -2.932 52.294 -8.278 1.00 62.34 173 LYS A N 1
ATOM 1344 C CA . LYS A 1 173 ? -3.132 53.740 -8.456 1.00 62.34 173 LYS A CA 1
ATOM 1345 C C . LYS A 1 173 ? -2.434 54.569 -7.371 1.00 62.34 173 LYS A C 1
ATOM 1347 O O . LYS A 1 173 ? -1.887 55.619 -7.697 1.00 62.34 173 LYS A O 1
ATOM 1352 N N . ALA A 1 174 ? -2.413 54.095 -6.123 1.00 63.12 174 ALA A N 1
ATOM 1353 C CA . ALA A 1 174 ? -1.702 54.758 -5.028 1.00 63.12 174 ALA A CA 1
ATOM 1354 C C . ALA A 1 174 ? -0.176 54.744 -5.238 1.00 63.12 174 ALA A C 1
ATOM 1356 O O . ALA A 1 174 ? 0.476 55.775 -5.085 1.00 63.12 174 ALA A O 1
ATOM 1357 N N . GLU A 1 175 ? 0.386 53.616 -5.692 1.00 60.12 175 GLU A N 1
ATOM 1358 C CA . GLU A 1 175 ? 1.831 53.504 -5.953 1.00 60.12 175 GLU A CA 1
ATOM 1359 C C . GLU A 1 175 ? 2.286 54.380 -7.143 1.00 60.12 175 GLU A C 1
ATOM 1361 O O . GLU A 1 175 ? 3.431 54.830 -7.202 1.00 60.12 175 GLU A O 1
ATOM 1366 N N . ALA A 1 176 ? 1.385 54.675 -8.087 1.00 61.44 176 ALA A N 1
ATOM 1367 C CA . ALA A 1 176 ? 1.671 55.536 -9.235 1.00 61.44 176 ALA A CA 1
ATOM 1368 C C . ALA A 1 176 ? 1.612 57.045 -8.923 1.00 61.44 176 ALA A C 1
ATOM 1370 O O . ALA A 1 176 ? 2.235 57.825 -9.647 1.00 61.44 176 ALA A O 1
ATOM 1371 N N . GLU A 1 177 ? 0.875 57.473 -7.889 1.00 59.81 177 GLU A N 1
ATOM 1372 C CA . GLU A 1 177 ? 0.875 58.876 -7.437 1.00 59.81 177 GLU A CA 1
ATOM 1373 C C . GLU A 1 177 ? 2.071 59.194 -6.536 1.00 59.81 177 GLU A C 1
ATOM 1375 O O . GLU A 1 177 ? 2.676 60.252 -6.701 1.00 59.81 177 GLU A O 1
ATOM 1380 N N . GLU A 1 178 ? 2.490 58.264 -5.673 1.00 58.72 178 GLU A N 1
ATOM 1381 C CA . GLU A 1 178 ? 3.663 58.456 -4.806 1.00 58.72 178 GLU A CA 1
ATOM 1382 C C . GLU A 1 178 ? 4.954 58.636 -5.627 1.00 58.72 178 GLU A C 1
ATOM 1384 O O . GLU A 1 178 ? 5.736 59.554 -5.383 1.00 58.72 178 GLU A O 1
ATOM 1389 N N . ARG A 1 179 ? 5.112 57.873 -6.720 1.00 59.47 179 ARG A N 1
ATOM 1390 C CA . ARG A 1 179 ? 6.253 58.018 -7.646 1.00 59.47 179 ARG A CA 1
ATOM 1391 C C . ARG A 1 179 ? 6.279 59.334 -8.429 1.00 59.47 179 ARG A C 1
ATOM 1393 O O . ARG A 1 179 ? 7.314 59.666 -8.996 1.00 59.47 179 ARG A O 1
ATOM 1400 N N . LYS A 1 180 ? 5.166 60.073 -8.507 1.00 59.44 180 LYS A N 1
ATOM 1401 C CA . LYS A 1 180 ? 5.109 61.372 -9.205 1.00 59.44 180 LYS A CA 1
ATOM 1402 C C . LYS A 1 180 ? 5.432 62.554 -8.291 1.00 59.44 180 LYS A C 1
ATOM 1404 O O . LYS A 1 180 ? 5.827 63.598 -8.802 1.00 59.44 180 LYS A O 1
ATOM 1409 N N . ALA A 1 181 ? 5.301 62.392 -6.975 1.00 58.03 181 ALA A N 1
ATOM 1410 C CA . ALA A 1 181 ? 5.651 63.428 -6.006 1.00 58.03 181 ALA A CA 1
ATOM 1411 C C . ALA A 1 181 ? 7.172 63.533 -5.772 1.00 58.03 181 ALA A C 1
ATOM 1413 O O . ALA A 1 181 ? 7.663 64.618 -5.487 1.00 58.03 181 ALA A O 1
ATOM 1414 N N . GLU A 1 182 ? 7.932 62.450 -5.973 1.00 56.00 182 GLU A N 1
ATOM 1415 C CA . GLU A 1 182 ? 9.384 62.405 -5.709 1.00 56.00 182 GLU A CA 1
ATOM 1416 C C . GLU A 1 182 ? 10.260 62.937 -6.869 1.00 56.00 182 GLU A C 1
ATOM 1418 O O . GLU A 1 182 ? 11.478 62.988 -6.762 1.00 56.00 182 GLU A O 1
ATOM 1423 N N . THR A 1 183 ? 9.672 63.349 -8.003 1.00 56.56 183 THR A N 1
ATOM 1424 C CA . THR A 1 183 ? 10.424 63.880 -9.171 1.00 56.56 183 THR A CA 1
ATOM 1425 C C . THR A 1 183 ? 10.317 65.405 -9.329 1.00 56.56 183 THR A C 1
ATOM 1427 O O . THR A 1 183 ? 10.699 65.944 -10.364 1.00 56.56 183 THR A O 1
ATOM 1430 N N . THR A 1 184 ? 9.787 66.115 -8.327 1.00 57.31 184 THR A N 1
ATOM 1431 C CA . THR A 1 184 ? 9.691 67.586 -8.351 1.00 57.31 184 THR A CA 1
ATOM 1432 C C . THR A 1 184 ? 10.307 68.192 -7.088 1.00 57.31 184 THR A C 1
ATOM 1434 O O . THR A 1 184 ? 9.603 68.782 -6.276 1.00 57.31 184 THR A O 1
ATOM 1437 N N . GLU A 1 185 ? 11.622 68.040 -6.932 1.00 45.69 185 GLU A N 1
ATOM 1438 C CA . GLU A 1 185 ? 12.475 68.938 -6.137 1.00 45.69 185 GLU A CA 1
ATOM 1439 C C . GLU A 1 185 ? 13.810 69.146 -6.867 1.00 45.69 185 GLU A C 1
ATOM 1441 O O . GLU A 1 185 ? 14.331 68.156 -7.435 1.00 45.69 185 GLU A O 1
#

Sequence (185 aa):
LKDLPGTVKQEDLINKLDKDYKGDYDFLFIPKDHKGEGNRGFAFVNFRKKEKAEAFTKEYTGVKVSAFYGTEAKAEEEDKACEVAPARLSSLEGSIMRAQTSMSKVAAIARAAWAPSLFSADGAPLPFPLLSTAKGEKGERSPKAKKEKTEEEKAEAAERAEKKKEEKKDKEKAEAEERKAETTE

pLDDT: mean 73.83, std 18.16, range [30.55, 94.69]

Radius of gyration: 25.63 Å; chains: 1; bounding box: 50×86×39 Å